Protein 9LNJ (pdb70)

Structure (mmCIF, N/CA/C/O backbone):
data_9LNJ
#
_entry.id   9LNJ
#
_cell.length_a   52.350
_cell.length_b   77.160
_cell.length_c   59.000
_cell.angle_alpha   90.00
_cell.angle_beta   93.30
_cell.angle_gamma   90.00
#
_symmetry.space_group_name_H-M   'P 1 21 1'
#
loop_
_entity.id
_entity.type
_entity.pdbx_description
1 polymer VANC21
2 polymer 'VANC21 binding DNA fragment (motif strand)'
3 polymer 'VANC21 binding DNA fragment (complementary strand)'
4 non-polymer 'ZINC ION'
5 water water
#
loop_
_atom_site.group_PDB
_atom_site.id
_atom_site.type_symbol
_atom_site.label_atom_id
_atom_site.label_alt_id
_atom_site.label_comp_id
_atom_site.label_asym_id
_atom_site.label_entity_id
_atom_site.label_seq_id
_atom_site.pdbx_PDB_ins_code
_atom_site.Cartn_x
_atom_site.Cartn_y
_atom_site.Cartn_z
_atom_site.occupancy
_atom_site.B_iso_or_equiv
_atom_site.auth_seq_id
_atom_site.auth_comp_id
_atom_site.auth_asym_id
_atom_site.auth_atom_id
_atom_site.pdbx_PDB_model_num
ATOM 1 N N . PHE A 1 20 ? 33.933 8.090 9.955 1.00 55.91 275 PHE A N 1
ATOM 2 C CA . PHE A 1 20 ? 35.174 7.819 9.231 1.00 53.00 275 PHE A CA 1
ATOM 3 C C . PHE A 1 20 ? 35.105 6.421 8.617 1.00 52.47 275 PHE A C 1
ATOM 4 O O . PHE A 1 20 ? 34.761 5.445 9.308 1.00 51.43 275 PHE A O 1
ATOM 12 N N . GLN A 1 21 ? 35.457 6.326 7.337 1.00 46.51 276 GLN A N 1
ATOM 13 C CA . GLN A 1 21 ? 35.448 5.048 6.646 1.00 46.79 276 GLN A CA 1
ATOM 14 C C . GLN A 1 21 ? 36.430 4.076 7.308 1.00 50.27 276 GLN A C 1
ATOM 15 O O . GLN A 1 21 ? 37.467 4.480 7.848 1.00 45.45 276 GLN A O 1
ATOM 21 N N . GLY A 1 22 ? 36.066 2.803 7.328 1.00 45.36 277 GLY A N 1
ATOM 22 C CA . GLY A 1 22 ? 36.893 1.763 7.915 1.00 44.43 277 GLY A CA 1
ATOM 23 C C . GLY A 1 22 ? 36.020 0.610 8.376 1.00 43.68 277 GLY A C 1
ATOM 24 O O . GLY A 1 22 ? 34.799 0.634 8.240 1.00 43.89 277 GLY A O 1
ATOM 25 N N . SER A 1 23 ? 36.685 -0.431 8.890 1.00 42.99 278 SER A N 1
ATOM 26 C CA . SER A 1 23 ? 35.970 -1.596 9.404 1.00 42.33 278 SER A CA 1
ATOM 27 C C . SER A 1 23 ? 35.008 -1.186 10.508 1.00 40.75 278 SER A C 1
ATOM 28 O O . SER A 1 23 ? 35.331 -0.369 11.372 1.00 41.08 278 SER A O 1
ATOM 31 N N . HIS A 1 24 ? 33.819 -1.772 10.493 1.00 40.91 279 HIS A N 1
ATOM 32 C CA . HIS A 1 24 ? 32.796 -1.362 11.434 1.00 39.71 279 HIS A CA 1
ATOM 33 C C . HIS A 1 24 ? 32.994 -2.063 12.770 1.00 41.00 279 HIS A C 1
ATOM 34 O O . HIS A 1 24 ? 33.478 -3.196 12.845 1.00 38.02 279 HIS A O 1
ATOM 41 N N . ALA A 1 25 ? 32.618 -1.363 13.833 1.00 36.71 280 ALA A N 1
ATOM 42 C CA . ALA A 1 25 ? 32.507 -1.953 15.157 1.00 38.15 280 ALA A CA 1
ATOM 43 C C . ALA A 1 25 ? 31.108 -2.523 15.319 1.00 38.01 280 ALA A C 1
ATOM 44 O O . ALA A 1 25 ? 30.124 -1.853 15.004 1.00 39.09 280 ALA A O 1
ATOM 46 N N . MET A 1 26 ? 31.016 -3.764 15.782 1.00 37.10 281 MET A N 1
ATOM 47 C CA . MET A 1 26 ? 29.708 -4.354 16.035 1.00 40.09 281 MET A CA 1
ATOM 48 C C . MET A 1 26 ? 29.156 -3.894 17.380 1.00 38.10 281 MET A C 1
ATOM 49 O O . MET A 1 26 ? 29.900 -3.670 18.343 1.00 41.31 281 MET A O 1
ATOM 54 N N . GLN A 1 27 ? 27.836 -3.760 17.462 1.00 35.71 282 GLN A N 1
ATOM 55 C CA . GLN A 1 27 ? 27.259 -3.413 18.750 1.00 37.41 282 GLN A CA 1
ATOM 56 C C . GLN A 1 27 ? 27.347 -4.601 19.699 1.00 36.69 282 GLN A C 1
ATOM 57 O O . GLN A 1 27 ? 27.407 -5.750 19.256 1.00 35.11 282 GLN A O 1
ATOM 63 N N . PRO A 1 28 ? 27.372 -4.347 21.006 1.00 30.61 283 PRO A N 1
ATOM 64 C CA . PRO A 1 28 ? 27.506 -5.445 21.964 1.00 35.21 283 PRO A CA 1
ATOM 65 C C . PRO A 1 28 ? 26.272 -6.314 21.909 1.00 39.03 283 PRO A C 1
ATOM 66 O O . PRO A 1 28 ? 25.203 -5.881 21.472 1.00 38.32 283 PRO A O 1
ATOM 70 N N . LEU A 1 29 ? 26.438 -7.580 22.285 1.00 38.22 284 LEU A N 1
ATOM 71 C CA . LEU A 1 29 ? 25.285 -8.468 22.210 1.00 43.10 284 LEU A CA 1
ATOM 72 C C . LEU A 1 29 ? 24.220 -8.077 23.229 1.00 41.17 284 LEU A C 1
ATOM 73 O O . LEU A 1 29 ? 23.054 -8.440 23.055 1.00 40.91 284 LEU A O 1
ATOM 78 N N . GLY A 1 30 ? 24.596 -7.336 24.268 1.00 38.78 285 GLY A N 1
ATOM 79 C CA . GLY A 1 30 ? 23.651 -6.858 25.265 1.00 32.69 285 GLY A CA 1
ATOM 80 C C . GLY A 1 30 ? 24.368 -5.950 26.252 1.00 38.27 285 GLY A C 1
ATOM 81 O O . GLY A 1 30 ? 25.597 -5.814 26.238 1.00 35.35 285 GLY A O 1
ATOM 82 N N . MET A 1 31 ? 23.564 -5.299 27.093 1.00 31.43 286 MET A N 1
ATOM 83 C CA . MET A 1 31 ? 24.059 -4.495 28.198 1.00 32.92 286 MET A CA 1
ATOM 84 C C . MET A 1 31 ? 23.473 -5.015 29.505 1.00 32.97 286 MET A C 1
ATOM 85 O O . MET A 1 31 ? 22.427 -5.667 29.522 1.00 32.81 286 MET A O 1
ATOM 90 N N . TYR A 1 32 ? 24.181 -4.758 30.602 1.00 32.07 287 TYR A N 1
ATOM 91 C CA . TYR A 1 32 ? 23.708 -5.299 31.866 1.00 27.81 287 TYR A CA 1
ATOM 92 C C . TYR A 1 32 ? 22.521 -4.512 32.399 1.00 30.68 287 TYR A C 1
ATOM 93 O O . TYR A 1 32 ? 21.669 -5.085 33.083 1.00 31.23 287 TYR A O 1
ATOM 102 N N . PHE A 1 33 ? 22.438 -3.228 32.085 1.00 29.96 288 PHE A N 1
ATOM 103 C CA . PHE A 1 33 ? 21.350 -2.378 32.540 1.00 32.47 288 PHE A CA 1
ATOM 104 C C . PHE A 1 33 ? 20.772 -1.577 31.389 1.00 28.72 288 PHE A C 1
ATOM 105 O O . PHE A 1 33 ? 21.512 -1.122 30.519 1.00 32.42 288 PHE A O 1
ATOM 113 N N . PRO A 1 34 ? 19.476 -1.303 31.423 1.00 31.26 289 PRO A N 1
ATOM 114 C CA . PRO A 1 34 ? 18.870 -0.426 30.419 1.00 31.50 289 PRO A CA 1
ATOM 115 C C . PRO A 1 34 ? 19.098 1.024 30.826 1.00 32.00 289 PRO A C 1
ATOM 116 O O . PRO A 1 34 ? 19.422 1.334 31.974 1.00 32.87 289 PRO A O 1
ATOM 120 N N . ALA A 1 35 ? 18.958 1.921 29.853 1.00 33.47 290 ALA A N 1
ATOM 121 C CA . ALA A 1 35 ? 19.242 3.328 30.115 1.00 35.72 290 ALA A CA 1
ATOM 122 C C . ALA A 1 35 ? 18.283 3.938 31.139 1.00 37.26 290 ALA A C 1
ATOM 123 O O . ALA A 1 35 ? 18.592 4.989 31.717 1.00 35.86 290 ALA A O 1
ATOM 125 N N . SER A 1 36 ? 17.149 3.287 31.409 1.00 32.75 291 SER A N 1
ATOM 126 C CA . SER A 1 36 ? 16.251 3.773 32.450 1.00 37.92 291 SER A CA 1
ATOM 127 C C . SER A 1 36 ? 16.964 3.878 33.791 1.00 38.13 291 SER A C 1
ATOM 128 O O . SER A 1 36 ? 16.557 4.673 34.641 1.00 40.18 291 SER A O 1
ATOM 131 N N . GLU A 1 37 ? 18.008 3.066 34.013 1.00 34.03 292 GLU A N 1
ATOM 132 C CA . GLU A 1 37 ? 18.695 3.012 35.297 1.00 35.90 292 GLU A CA 1
ATOM 133 C C . GLU A 1 37 ? 19.840 4.003 35.446 1.00 34.97 292 GLU A C 1
ATOM 134 O O . GLU A 1 37 ? 20.398 4.093 36.547 1.00 31.54 292 GLU A O 1
ATOM 140 N N . TYR A 1 38 ? 20.199 4.743 34.387 1.00 31.76 293 TYR A N 1
ATOM 141 C CA . TYR A 1 38 ? 21.358 5.642 34.427 1.00 32.58 293 TYR A CA 1
ATOM 142 C C . TYR A 1 38 ? 21.248 6.772 35.450 1.00 30.22 293 TYR A C 1
ATOM 143 O O . TYR A 1 38 ? 22.276 7.358 35.818 1.00 31.91 293 TYR A O 1
ATOM 152 N N . THR A 1 39 ? 20.055 7.129 35.895 1.00 30.50 294 THR A N 1
ATOM 153 C CA . THR A 1 39 ? 19.943 8.175 36.906 1.00 33.74 294 THR A CA 1
ATOM 154 C C . THR A 1 39 ? 19.781 7.634 38.327 1.00 35.49 294 THR A C 1
ATOM 155 O O . THR A 1 39 ? 19.664 8.433 39.260 1.00 41.40 294 THR A O 1
ATOM 159 N N . LYS A 1 40 ? 19.768 6.312 38.519 1.00 34.41 295 LYS A N 1
ATOM 160 C CA . LYS A 1 40 ? 19.526 5.714 39.835 1.00 33.27 295 LYS A CA 1
ATOM 161 C C . LYS A 1 40 ? 20.822 5.641 40.632 1.00 33.27 295 LYS A C 1
ATOM 162 O O . LYS A 1 40 ? 21.759 4.917 40.265 1.00 32.56 295 LYS A O 1
ATOM 168 N N . LYS A 1 41 ? 20.862 6.395 41.700 1.00 35.59 296 LYS A N 1
ATOM 169 C CA . LYS A 1 41 ? 22.041 6.421 42.534 1.00 35.85 296 LYS A CA 1
ATOM 170 C C . LYS A 1 41 ? 22.119 5.250 43.472 1.00 32.07 296 LYS A C 1
ATOM 171 O O . LYS A 1 41 ? 21.162 4.525 43.670 1.00 26.96 296 LYS A O 1
ATOM 177 N N . MET A 1 42 ? 23.283 5.081 44.055 1.00 28.87 297 MET A N 1
ATOM 178 C CA . MET A 1 42 ? 23.491 3.988 44.934 1.00 28.54 297 MET A CA 1
ATOM 179 C C . MET A 1 42 ? 24.661 4.288 45.836 1.00 28.35 297 MET A C 1
ATOM 180 O O . MET A 1 42 ? 25.603 4.945 45.430 1.00 26.89 297 MET A O 1
ATOM 185 N N . LYS A 1 43 ? 24.581 3.815 47.056 1.00 23.73 298 LYS A N 1
ATOM 186 C CA . LYS A 1 43 ? 25.705 3.953 47.933 1.00 27.66 298 LYS A CA 1
ATOM 187 C C . LYS A 1 43 ? 26.534 2.694 47.724 1.00 27.14 298 LYS A C 1
ATOM 188 O O . LYS A 1 43 ? 26.030 1.594 47.830 1.00 26.65 298 LYS A O 1
ATOM 194 N N . LEU A 1 44 ? 27.790 2.874 47.388 1.00 25.68 299 LEU A N 1
ATOM 195 C CA . LEU A 1 44 ? 28.700 1.751 47.178 1.00 20.55 299 LEU A CA 1
ATOM 196 C C . LEU A 1 44 ? 29.714 1.72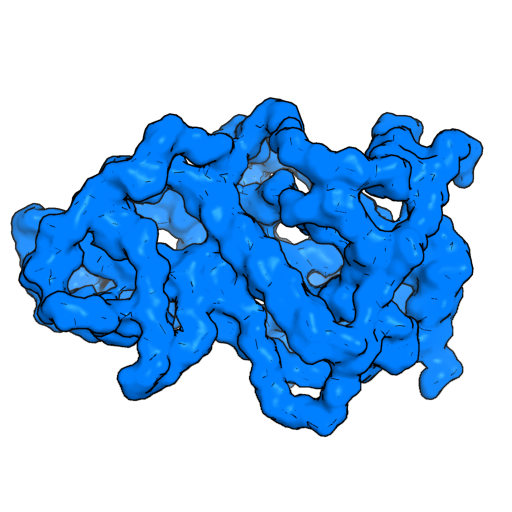7 48.305 1.00 19.83 299 LEU A C 1
ATOM 197 O O . LEU A 1 44 ? 30.288 2.764 48.641 1.00 25.84 299 LEU A O 1
ATOM 202 N N . ALA A 1 45 ? 29.870 0.574 48.949 1.00 23.50 300 ALA A N 1
ATOM 203 C CA . ALA A 1 45 ? 30.806 0.436 50.061 1.00 21.43 300 ALA A CA 1
ATOM 204 C C . ALA A 1 45 ? 32.102 -0.150 49.511 1.00 23.79 300 ALA A C 1
ATOM 205 O O . ALA A 1 45 ? 32.084 -1.228 48.906 1.00 24.04 300 ALA A O 1
ATOM 207 N N . THR A 1 46 ? 33.216 0.554 49.700 1.00 22.02 301 THR A N 1
ATOM 208 C CA . THR A 1 46 ? 34.498 -0.008 49.291 1.00 17.49 301 THR A CA 1
ATOM 209 C C . THR A 1 46 ? 35.059 -0.914 50.377 1.00 18.39 301 THR A C 1
ATOM 210 O O . THR A 1 46 ? 34.694 -0.817 51.553 1.00 18.38 301 THR A O 1
ATOM 214 N N . ARG A 1 47 ? 36.002 -1.777 49.974 1.00 17.91 302 ARG A N 1
ATOM 215 C CA . ARG A 1 47 ? 36.841 -2.541 50.910 1.00 16.66 302 ARG A CA 1
ATOM 216 C C . ARG A 1 47 ? 38.263 -2.378 50.381 1.00 19.82 302 ARG A C 1
ATOM 217 O O . ARG A 1 47 ? 38.776 -3.210 49.639 1.00 16.71 302 ARG A O 1
ATOM 225 N N . CYS A 1 48 ? 38.868 -1.247 50.713 1.00 17.94 303 CYS A N 1
ATOM 226 C CA . CYS A 1 48 ? 40.205 -0.905 50.231 1.00 21.05 303 CYS A CA 1
ATOM 227 C C . CYS A 1 48 ? 40.748 0.131 51.186 1.00 21.45 303 CYS A C 1
ATOM 228 O O . CYS A 1 48 ? 40.665 1.338 50.915 1.00 19.73 303 CYS A O 1
ATOM 231 N N . TYR A 1 49 ? 41.242 -0.347 52.330 1.00 20.60 304 TYR A N 1
ATOM 232 C CA . TYR A 1 49 ? 41.498 0.477 53.509 1.00 21.38 304 TYR A CA 1
ATOM 233 C C . TYR A 1 49 ? 42.859 1.181 53.431 1.00 20.81 304 TYR A C 1
ATOM 234 O O . TYR A 1 49 ? 43.704 1.055 54.319 1.00 20.84 304 TYR A O 1
ATOM 243 N N . ILE A 1 50 ? 43.046 1.991 52.381 1.00 21.90 305 ILE A N 1
ATOM 244 C CA . ILE A 1 50 ? 44.320 2.706 52.227 1.00 20.60 305 ILE A CA 1
ATOM 245 C C . ILE A 1 50 ? 44.577 3.641 53.400 1.00 25.26 305 ILE A C 1
ATOM 246 O O . ILE A 1 50 ? 45.647 3.604 54.019 1.00 24.56 305 ILE A O 1
ATOM 251 N N . SER A 1 51 ? 43.599 4.481 53.733 1.00 20.82 306 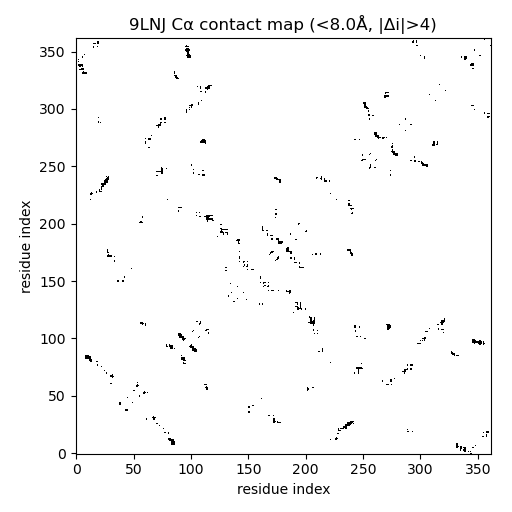SER A N 1
ATOM 252 C CA . SER A 1 51 ? 43.772 5.419 54.843 1.00 21.19 306 SER A CA 1
ATOM 253 C C . SER A 1 51 ? 44.003 4.708 56.171 1.00 22.28 306 SER A C 1
ATOM 254 O O . SER A 1 51 ? 44.862 5.114 56.965 1.00 24.38 306 SER A O 1
ATOM 257 N N . GLU A 1 52 ? 43.235 3.657 56.450 1.00 21.67 307 GLU A N 1
ATOM 258 C CA . GLU A 1 52 ? 43.404 2.952 57.723 1.00 23.16 307 GLU A CA 1
ATOM 259 C C . GLU A 1 52 ? 44.803 2.319 57.842 1.00 22.64 307 GLU A C 1
ATOM 260 O O . GLU A 1 52 ? 45.430 2.370 58.911 1.00 23.86 307 GLU A O 1
ATOM 266 N N . VAL A 1 53 ? 45.281 1.671 56.777 1.00 22.82 308 VAL A N 1
ATOM 267 C CA . VAL A 1 53 ? 46.588 0.998 56.830 1.00 23.35 308 VAL A CA 1
ATOM 268 C C . VAL A 1 53 ? 47.698 2.011 57.069 1.00 25.05 308 VAL A C 1
ATOM 269 O O . VAL A 1 53 ? 48.566 1.813 57.926 1.00 27.03 308 VAL A O 1
ATOM 273 N N . LEU A 1 54 ? 47.675 3.122 56.329 1.00 24.03 309 LEU A N 1
ATOM 274 C CA . LEU A 1 54 ? 48.708 4.135 56.499 1.00 29.82 309 LEU A CA 1
ATOM 275 C C . LEU A 1 54 ? 48.654 4.738 57.891 1.00 29.25 309 LEU A C 1
ATOM 276 O O . LEU A 1 54 ? 49.694 5.010 58.500 1.00 30.16 309 LEU A O 1
ATOM 281 N N . LYS A 1 55 ? 47.447 4.976 58.403 1.00 29.68 310 LYS A N 1
ATOM 282 C CA . LYS A 1 55 ? 47.296 5.518 59.754 1.00 28.73 310 LYS A CA 1
ATOM 283 C C . LYS A 1 55 ? 47.805 4.522 60.791 1.00 30.50 310 LYS A C 1
ATOM 284 O O . LYS A 1 55 ? 48.485 4.900 61.756 1.00 31.18 310 LYS A O 1
ATOM 290 N N . THR A 1 56 ? 47.453 3.245 60.628 1.00 27.31 311 THR A N 1
ATOM 291 C CA . THR A 1 56 ? 47.899 2.223 61.573 1.00 29.55 311 THR A CA 1
ATOM 292 C C . THR A 1 56 ? 49.426 2.169 61.591 1.00 29.15 311 THR A C 1
ATOM 293 O O . THR A 1 56 ? 50.048 2.120 62.656 1.00 29.22 311 THR A O 1
ATOM 297 N N . PHE A 1 57 ? 50.049 2.195 60.407 1.00 30.79 312 PHE A N 1
ATOM 298 C CA . PHE A 1 57 ? 51.509 2.152 60.338 1.00 31.22 312 PHE A CA 1
ATOM 299 C C . PHE A 1 57 ? 52.133 3.349 61.054 1.00 36.14 312 PHE A C 1
ATOM 300 O O . PHE A 1 57 ? 53.059 3.192 61.857 1.00 34.52 312 PHE A O 1
ATOM 308 N N . ALA A 1 58 ? 51.597 4.554 60.817 1.00 33.22 313 ALA A N 1
ATOM 309 C CA . ALA A 1 58 ? 52.158 5.748 61.449 1.00 38.04 313 ALA A CA 1
ATOM 310 C C . ALA A 1 58 ? 51.945 5.798 62.954 1.00 39.96 313 ALA A C 1
ATOM 311 O O . ALA A 1 58 ? 52.756 6.410 63.653 1.00 41.55 313 ALA A O 1
ATOM 313 N N . ASP A 1 59 ? 50.903 5.150 63.485 1.00 34.56 314 ASP A N 1
ATOM 314 C CA . ASP A 1 59 ? 50.567 5.284 64.896 1.00 38.86 314 ASP A CA 1
ATOM 315 C C . ASP A 1 59 ? 51.004 4.103 65.752 1.00 40.49 314 ASP A C 1
ATOM 316 O O . ASP A 1 59 ? 50.621 4.037 66.926 1.00 38.64 314 ASP A O 1
ATOM 321 N N . LEU A 1 60 ? 51.829 3.198 65.229 1.00 39.13 315 LEU A N 1
ATOM 322 C CA . LEU A 1 60 ? 52.265 2.080 66.054 1.00 42.42 315 LEU A CA 1
ATOM 323 C C . LEU A 1 60 ? 53.053 2.633 67.234 1.00 46.39 315 LEU A C 1
ATOM 324 O O . LEU A 1 60 ? 53.932 3.480 67.057 1.00 44.14 315 LEU A O 1
ATOM 329 N N . GLU A 1 61 ? 52.743 2.131 68.436 1.00 47.99 316 GLU A N 1
ATOM 330 C CA . GLU A 1 61 ? 53.401 2.625 69.642 1.00 52.66 316 GLU A CA 1
ATOM 331 C C . GLU A 1 61 ? 54.911 2.387 69.534 1.00 56.03 316 GLU A C 1
ATOM 332 O O . GLU A 1 61 ? 55.713 3.179 70.041 1.00 56.90 316 GLU A O 1
ATOM 338 N N . HIS A 1 62 ? 55.316 1.240 68.955 1.00 57.14 317 HIS A N 1
ATOM 339 C CA . HIS A 1 62 ? 56.715 0.969 68.650 1.00 51.26 317 HIS A CA 1
ATOM 340 C C . HIS A 1 62 ? 56.814 1.267 67.161 1.00 49.92 317 HIS A C 1
ATOM 341 O O . HIS A 1 62 ? 56.405 0.432 66.338 1.00 48.44 317 HIS A O 1
ATOM 348 N N . PRO A 1 63 ? 57.356 2.417 66.763 1.00 46.81 318 PRO A N 1
ATOM 349 C CA . PRO A 1 63 ? 57.324 2.804 65.348 1.00 45.43 318 PRO A CA 1
ATOM 350 C C . PRO A 1 63 ? 58.048 1.852 64.414 1.00 46.46 318 PRO A C 1
ATOM 351 O O . PRO A 1 63 ? 58.925 1.078 64.801 1.00 48.54 318 PRO A O 1
ATOM 355 N N . LEU A 1 64 ? 57.686 1.960 63.140 1.00 42.63 319 LEU A N 1
ATOM 356 C CA . LEU A 1 64 ? 58.299 1.113 62.134 1.00 40.90 319 LEU A CA 1
ATOM 357 C C . LEU A 1 64 ? 59.781 1.458 62.018 1.00 44.32 319 LEU A C 1
ATOM 358 O O . LEU A 1 64 ? 60.177 2.620 62.146 1.00 38.64 319 LEU A O 1
ATOM 363 N N . THR A 1 65 ? 60.598 0.434 61.807 1.00 41.19 320 THR A N 1
ATOM 364 C CA . THR A 1 65 ? 62.027 0.594 61.623 1.00 39.57 320 THR A CA 1
ATOM 365 C C . THR A 1 65 ? 62.305 1.092 60.213 1.00 39.57 320 THR A C 1
ATOM 366 O O . THR A 1 65 ? 61.424 1.089 59.343 1.00 38.58 320 THR A O 1
ATOM 370 N N . ASN A 1 66 ? 63.547 1.517 59.977 1.00 39.53 321 ASN A N 1
ATOM 371 C CA . ASN A 1 66 ? 63.905 1.906 58.618 1.00 43.55 321 ASN A CA 1
ATOM 372 C C . ASN A 1 66 ? 63.734 0.755 57.655 1.00 39.21 321 ASN A C 1
ATOM 373 O O . ASN A 1 66 ? 63.297 0.961 56.520 1.00 34.36 321 ASN A O 1
ATOM 378 N N . VAL A 1 67 ? 64.135 -0.456 58.062 1.00 36.98 322 VAL A N 1
ATOM 379 C CA . VAL A 1 67 ? 63.971 -1.586 57.156 1.00 41.16 322 VAL A CA 1
ATOM 380 C C . VAL A 1 67 ? 62.487 -1.819 56.902 1.00 33.56 322 VAL A C 1
ATOM 381 O O . VAL A 1 67 ? 62.066 -2.031 55.757 1.00 35.50 322 VAL A O 1
ATOM 385 N N . GLU A 1 68 ? 61.669 -1.768 57.960 1.00 33.62 323 GLU A N 1
AT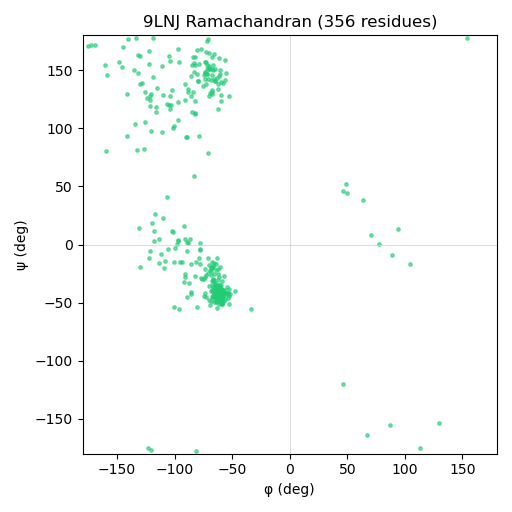OM 386 C CA . GLU A 1 68 ? 60.231 -1.965 57.791 1.00 33.95 323 GLU A CA 1
ATOM 387 C C . GLU A 1 68 ? 59.639 -0.871 56.909 1.00 35.82 323 GLU A C 1
ATOM 388 O O . GLU A 1 68 ? 58.860 -1.156 55.998 1.00 33.55 323 GLU A O 1
ATOM 394 N N . LYS A 1 69 ? 59.992 0.398 57.169 1.00 36.08 324 LYS A N 1
ATOM 395 C CA . LYS A 1 69 ? 59.424 1.467 56.351 1.00 35.23 324 LYS A CA 1
ATOM 396 C C . LYS A 1 69 ? 59.895 1.377 54.912 1.00 38.37 324 LYS A C 1
ATOM 397 O O . LYS A 1 69 ? 59.120 1.632 53.986 1.00 39.15 324 LYS A O 1
ATOM 403 N N . ASN A 1 70 ? 61.165 1.031 54.686 1.00 40.75 325 ASN A N 1
ATOM 404 C CA . ASN A 1 70 ? 61.626 1.003 53.300 1.00 40.20 325 ASN A CA 1
ATOM 405 C C . ASN A 1 70 ? 61.069 -0.179 52.550 1.00 38.31 325 ASN A C 1
ATOM 406 O O . ASN A 1 70 ? 60.959 -0.118 51.320 1.00 38.90 325 ASN A O 1
ATOM 411 N N . TYR A 1 71 ? 60.769 -1.283 53.241 1.00 33.86 326 TYR A N 1
ATOM 412 C CA . TYR A 1 71 ? 60.128 -2.384 52.530 1.00 38.25 326 TYR A CA 1
ATOM 413 C C . TYR A 1 71 ? 58.902 -1.869 51.775 1.00 34.23 326 TYR A C 1
ATOM 414 O O . TYR A 1 71 ? 58.676 -2.245 50.620 1.00 34.06 326 TYR A O 1
ATOM 423 N N . PHE A 1 72 ? 58.100 -1.004 52.401 1.00 34.10 327 PHE A N 1
ATOM 424 C CA . PHE A 1 72 ? 56.876 -0.507 51.764 1.00 32.65 327 PHE A CA 1
ATOM 425 C C . PHE A 1 72 ? 57.154 0.697 50.870 1.00 37.13 327 PHE A C 1
ATOM 426 O O . PHE A 1 72 ? 56.594 0.785 49.772 1.00 34.00 327 PHE A O 1
ATOM 434 N N . MET A 1 73 ? 57.986 1.638 51.334 1.00 35.26 328 MET A N 1
ATOM 435 C CA . MET A 1 73 ? 58.255 2.853 50.567 1.00 40.56 328 MET A CA 1
ATOM 436 C C . MET A 1 73 ? 59.082 2.598 49.313 1.00 40.76 328 MET A C 1
ATOM 437 O O . MET A 1 73 ? 59.088 3.448 48.415 1.00 42.60 328 MET A O 1
ATOM 442 N N . GLU A 1 74 ? 59.753 1.451 49.224 1.00 38.72 329 GLU A N 1
ATOM 443 C CA . GLU A 1 74 ? 60.542 1.064 48.062 1.00 33.35 329 GLU A CA 1
ATOM 444 C C . GLU A 1 74 ? 60.019 -0.201 47.400 1.00 34.15 329 GLU A C 1
ATOM 445 O O . GLU A 1 74 ? 60.701 -0.773 46.545 1.00 33.69 329 GLU A O 1
ATOM 451 N N . HIS A 1 75 ? 58.834 -0.650 47.772 1.00 35.35 330 HIS A N 1
ATOM 452 C CA . HIS A 1 75 ? 58.269 -1.856 47.192 1.00 31.73 330 HIS A CA 1
ATOM 453 C C . HIS A 1 75 ? 57.936 -1.624 45.722 1.00 33.35 330 HIS A C 1
ATOM 454 O O . HIS A 1 75 ? 57.319 -0.607 45.399 1.00 31.93 330 HIS A O 1
ATOM 461 N N . PRO A 1 76 ? 58.320 -2.542 44.809 1.00 33.13 331 PRO A N 1
ATOM 462 C CA . PRO A 1 76 ? 58.069 -2.324 43.369 1.00 34.63 331 PRO A CA 1
ATOM 463 C C . PRO A 1 76 ? 56.659 -1.884 43.049 1.00 34.37 331 PRO A C 1
ATOM 464 O O . PRO A 1 76 ? 56.472 -1.005 42.197 1.00 33.94 331 PRO A O 1
ATOM 468 N N . SER A 1 77 ? 55.659 -2.457 43.724 1.00 32.69 332 SER A N 1
ATOM 469 C CA . SER A 1 77 ? 54.256 -2.088 43.533 1.00 29.15 332 SER A CA 1
ATOM 470 C C . SER A 1 77 ? 53.785 -1.077 44.570 1.00 32.09 332 SER A C 1
ATOM 471 O O . SER A 1 77 ? 53.264 -0.008 44.224 1.00 32.60 332 SER A O 1
ATOM 474 N N . PHE A 1 78 ? 53.944 -1.414 45.852 1.00 32.54 333 PHE A N 1
ATOM 475 C CA . PHE A 1 78 ? 53.253 -0.699 46.921 1.00 28.02 333 PHE A CA 1
ATOM 476 C C . PHE A 1 78 ? 53.887 0.641 47.265 1.00 30.45 333 PHE A C 1
ATOM 477 O O . PHE A 1 78 ? 53.332 1.366 48.093 1.00 31.51 333 PHE A O 1
ATOM 485 N N . LYS A 1 79 ? 55.010 1.006 46.649 1.00 28.31 334 LYS A N 1
ATOM 486 C CA . LYS A 1 79 ? 55.549 2.335 46.904 1.00 35.10 334 LYS A CA 1
ATOM 487 C C . LYS A 1 79 ? 54.574 3.412 46.446 1.00 37.10 334 LYS A C 1
ATOM 488 O O . LYS A 1 79 ? 54.503 4.483 47.059 1.00 33.55 334 LYS A O 1
ATOM 494 N N . HIS A 1 80 ? 53.785 3.124 45.407 1.00 35.12 335 HIS A N 1
ATOM 495 C CA . HIS A 1 80 ? 52.839 4.098 44.876 1.00 36.44 335 HIS A CA 1
ATOM 496 C C . HIS A 1 80 ? 51.676 4.367 45.826 1.00 36.75 335 HIS A C 1
ATOM 497 O O . HIS A 1 80 ? 51.048 5.426 45.726 1.00 36.12 335 HIS A O 1
ATOM 504 N N . ILE A 1 81 ? 51.370 3.453 46.752 1.00 35.64 336 ILE A N 1
ATOM 505 C CA . ILE A 1 81 ? 50.329 3.781 47.731 1.00 37.75 336 ILE A CA 1
ATOM 506 C C . ILE A 1 81 ? 50.742 5.008 48.554 1.00 37.75 336 ILE A C 1
ATOM 507 O O . ILE A 1 81 ? 49.891 5.799 48.972 1.00 37.63 336 ILE A O 1
ATOM 512 N N . TYR A 1 82 ? 52.049 5.240 48.722 1.00 43.82 337 TYR A N 1
ATOM 513 C CA . TYR A 1 82 ? 52.540 6.410 49.455 1.00 37.39 337 TYR A CA 1
ATOM 514 C C . TYR A 1 82 ? 52.518 7.699 48.644 1.00 43.00 337 TYR A C 1
ATOM 515 O O . TYR A 1 82 ? 52.700 8.778 49.215 1.00 49.47 337 TYR A O 1
ATOM 524 N N . HIS A 1 83 ? 52.300 7.632 47.343 1.00 40.57 338 HIS A N 1
ATOM 525 C CA . HIS A 1 83 ? 52.191 8.846 46.551 1.00 46.95 338 HIS A CA 1
ATOM 526 C C . HIS A 1 83 ? 50.771 9.381 46.503 1.00 42.81 338 HIS A C 1
ATOM 527 O O . HIS A 1 83 ? 50.524 10.391 45.833 1.00 41.50 338 HIS A O 1
ATOM 534 N N . LEU A 1 84 ? 49.832 8.720 47.187 1.00 43.18 339 LEU A N 1
ATOM 535 C CA . LEU A 1 84 ? 48.434 9.107 47.304 1.00 44.69 339 LEU A CA 1
ATOM 536 C C . LEU A 1 84 ? 48.247 10.112 48.442 1.00 46.46 339 LEU A C 1
ATOM 537 O O . LEU A 1 84 ? 49.003 10.104 49.419 1.00 41.85 339 LEU A O 1
ATOM 542 N N . PRO A 1 85 ? 47.200 10.937 48.369 1.00 50.84 340 PRO A N 1
ATOM 543 C CA . PRO A 1 85 ? 46.940 11.894 49.451 1.00 47.75 340 PRO A CA 1
ATOM 544 C C . PRO A 1 85 ? 46.705 11.184 50.774 1.00 45.12 340 PRO A C 1
ATOM 545 O O . PRO A 1 85 ? 46.159 10.078 50.819 1.00 45.00 340 PRO A O 1
ATOM 549 N N . SER A 1 86 ? 47.130 11.827 51.863 1.00 47.93 341 SER A N 1
ATOM 550 C CA . SER A 1 86 ? 46.878 11.261 53.182 1.00 47.67 341 SER A CA 1
ATOM 551 C C . SER A 1 86 ? 45.378 11.285 53.448 1.00 40.40 341 SER A C 1
ATOM 552 O O . SER A 1 86 ? 44.653 12.112 52.894 1.00 37.93 341 SER A O 1
ATOM 555 N N . GLY A 1 87 ? 44.902 10.323 54.232 1.00 35.00 342 GLY A N 1
ATOM 556 C CA . GLY A 1 87 ? 43.457 10.250 54.455 1.00 37.51 342 GLY A CA 1
ATOM 557 C C . GLY A 1 87 ? 42.684 9.973 53.178 1.00 35.79 342 GLY A C 1
ATOM 558 O O . GLY A 1 87 ? 41.580 10.506 52.985 1.00 34.85 342 GLY A O 1
ATOM 559 N N . TYR A 1 88 ? 43.223 9.116 52.316 1.00 29.68 343 TYR A N 1
ATOM 560 C CA . TYR A 1 88 ? 42.597 8.832 51.026 1.00 29.46 343 TYR A CA 1
ATOM 561 C C . TYR A 1 88 ? 41.126 8.421 51.183 1.00 28.76 343 TYR A C 1
ATOM 562 O O . TYR A 1 88 ? 40.793 7.508 51.952 1.00 27.58 343 TYR A O 1
ATOM 571 N N . THR A 1 89 ? 40.249 9.091 50.438 1.00 22.87 344 THR A N 1
ATOM 572 C CA . THR A 1 89 ? 38.807 8.816 50.468 1.00 23.30 344 THR A CA 1
ATOM 573 C C . THR A 1 89 ? 38.376 8.444 49.055 1.00 23.87 344 THR A C 1
ATOM 574 O O . THR A 1 89 ? 38.633 9.197 48.107 1.00 21.98 344 THR A O 1
ATOM 578 N N . HIS A 1 90 ? 37.760 7.270 48.895 1.00 22.88 345 HIS A N 1
ATOM 579 C CA . HIS A 1 90 ? 37.337 6.881 47.556 1.00 21.05 345 HIS A CA 1
ATOM 580 C C . HIS A 1 90 ? 36.141 7.713 47.082 1.00 22.33 345 HIS A C 1
ATOM 581 O O . HIS A 1 90 ? 35.307 8.149 47.876 1.00 21.15 345 HIS A O 1
ATOM 588 N N . LYS A 1 91 ? 36.092 7.975 45.773 1.00 25.09 346 LYS A N 1
ATOM 589 C CA . LYS A 1 91 ? 34.971 8.668 45.138 1.00 24.02 346 LYS A CA 1
ATOM 590 C C . LYS A 1 91 ? 34.457 7.693 44.090 1.00 25.40 346 LYS A C 1
ATOM 591 O O . LYS A 1 91 ? 35.182 7.367 43.142 1.00 22.27 346 LYS A O 1
ATOM 597 N N . LEU A 1 92 ? 33.186 7.289 44.222 1.00 22.64 347 LEU A N 1
ATOM 598 C CA . LEU A 1 92 ? 32.680 6.143 43.457 1.00 22.56 347 LEU A CA 1
ATOM 599 C C . LEU A 1 92 ? 31.655 6.381 42.367 1.00 24.69 347 LEU A C 1
ATOM 600 O O . LEU A 1 92 ? 31.356 5.426 41.637 1.00 22.79 347 LEU A O 1
AT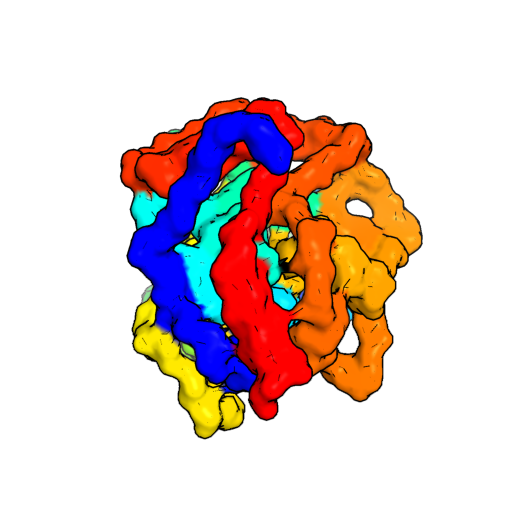OM 605 N N . MET A 1 93 ? 31.096 7.585 42.220 1.00 23.43 348 MET A N 1
ATOM 606 C CA . MET A 1 93 ? 30.051 7.765 41.210 1.00 21.70 348 MET A CA 1
ATOM 607 C C . MET A 1 93 ? 30.582 7.646 39.778 1.00 25.12 348 MET A C 1
ATOM 608 O O . MET A 1 93 ? 29.818 7.297 38.858 1.00 24.84 348 MET A O 1
ATOM 613 N N . GLY A 1 94 ? 31.865 7.859 39.536 1.00 23.95 349 GLY A N 1
ATOM 614 C CA . GLY A 1 94 ? 32.410 7.597 38.212 1.00 26.02 349 GLY A CA 1
ATOM 615 C C . GLY A 1 94 ? 32.366 6.114 37.903 1.00 22.99 349 GLY A C 1
ATOM 616 O O . GLY A 1 94 ? 31.976 5.709 36.839 1.00 25.91 349 GLY A O 1
ATOM 617 N N . MET A 1 95 ? 32.759 5.299 38.865 1.00 24.99 350 MET A N 1
ATOM 618 C CA . MET A 1 95 ? 32.701 3.851 38.712 1.00 23.65 350 MET A CA 1
ATOM 619 C C . MET A 1 95 ? 31.283 3.327 38.538 1.00 21.35 350 MET A C 1
ATOM 620 O O . MET A 1 95 ? 31.057 2.408 37.795 1.00 24.07 350 MET A O 1
ATOM 625 N N . TRP A 1 96 ? 30.356 3.913 39.264 1.00 22.01 351 TRP A N 1
ATOM 626 C CA . TRP A 1 96 ? 28.967 3.503 39.170 1.00 22.50 351 TRP A CA 1
ATOM 627 C C . TRP A 1 96 ? 28.440 3.851 37.788 1.00 23.67 351 TRP A C 1
ATOM 628 O O . TRP A 1 96 ? 27.809 3.046 37.144 1.00 26.52 351 TRP A O 1
ATOM 639 N N . MET A 1 97 ? 28.763 5.045 37.338 1.00 24.68 352 MET A N 1
ATOM 640 C CA . MET A 1 97 ? 28.321 5.428 35.998 1.00 23.66 352 MET A CA 1
ATOM 641 C C . MET A 1 97 ? 28.819 4.388 34.979 1.00 24.09 352 MET A C 1
ATOM 642 O O . MET A 1 97 ? 28.093 3.993 34.057 1.00 27.30 352 MET A O 1
ATOM 647 N N . LEU A 1 98 ? 30.071 3.939 35.120 1.00 26.66 353 LEU A N 1
ATOM 648 C CA . LEU A 1 98 ? 30.586 2.905 34.219 1.00 25.47 353 LEU A CA 1
ATOM 649 C C . LEU A 1 98 ? 29.880 1.576 34.430 1.00 26.29 353 LEU A C 1
ATOM 650 O O . LEU A 1 98 ? 29.519 0.898 33.462 1.00 25.96 353 LEU A O 1
ATOM 655 N N . PHE A 1 99 ? 29.694 1.177 35.692 1.00 23.47 354 PHE A N 1
ATOM 656 C CA . PHE A 1 99 ? 29.009 -0.077 35.984 1.00 23.96 354 PHE A CA 1
ATOM 657 C C . PHE A 1 99 ? 27.655 -0.151 35.297 1.00 23.66 354 PHE A C 1
ATOM 658 O O . PHE A 1 99 ? 27.275 -1.199 34.757 1.00 24.22 354 PHE A O 1
ATOM 666 N N . LEU A 1 100 ? 26.909 0.956 35.308 1.00 23.16 355 LEU A N 1
ATOM 667 C CA . LEU A 1 100 ? 25.588 0.990 34.706 1.00 27.32 355 LEU A CA 1
ATOM 668 C C . LEU A 1 100 ? 25.653 0.761 33.205 1.00 28.42 355 LEU A C 1
ATOM 669 O O . LEU A 1 100 ? 24.663 0.313 32.604 1.00 28.14 355 LEU A O 1
ATOM 674 N N . ARG A 1 101 ? 26.814 1.010 32.597 1.00 28.38 356 ARG A N 1
ATOM 675 C CA . ARG A 1 101 ? 26.987 0.868 31.155 1.00 30.62 356 ARG A CA 1
ATOM 676 C C . ARG A 1 101 ? 27.875 -0.316 30.776 1.00 25.62 356 ARG A C 1
ATOM 677 O O . ARG A 1 101 ? 28.423 -0.353 29.664 1.00 27.13 356 ARG A O 1
ATOM 685 N N . THR A 1 102 ? 27.985 -1.309 31.655 1.00 27.21 357 THR A N 1
ATOM 686 C CA . THR A 1 102 ? 28.817 -2.466 31.355 1.00 22.99 357 THR A CA 1
ATOM 687 C C . THR A 1 102 ? 28.186 -3.237 30.208 1.00 29.39 357 THR A C 1
ATOM 688 O O . THR A 1 102 ? 26.982 -3.511 30.226 1.00 24.13 357 THR A O 1
ATOM 692 N N . ALA A 1 103 ? 29.000 -3.574 29.213 1.00 26.60 358 ALA A N 1
ATOM 693 C CA . ALA A 1 103 ? 28.552 -4.349 28.070 1.00 26.79 358 ALA A CA 1
ATOM 694 C C . ALA A 1 103 ? 28.625 -5.838 28.385 1.00 27.14 358 ALA A C 1
ATOM 695 O O . ALA A 1 103 ? 29.518 -6.294 29.097 1.00 28.25 358 ALA A O 1
ATOM 697 N N . SER A 1 104 ? 27.669 -6.592 27.847 1.00 31.83 359 SER A N 1
ATOM 698 C CA . SER A 1 104 ? 27.689 -8.053 27.896 1.00 33.46 359 SER A CA 1
ATOM 699 C C . SER A 1 104 ? 28.576 -8.573 26.766 1.00 31.67 359 SER A C 1
ATOM 700 O O . SER A 1 104 ? 28.237 -8.416 25.588 1.00 33.61 359 SER A O 1
ATOM 703 N N . ILE A 1 105 ? 29.714 -9.188 27.110 1.00 27.42 360 ILE A N 1
ATOM 704 C CA . ILE A 1 105 ? 30.697 -9.644 26.130 1.00 33.30 360 ILE A CA 1
ATOM 705 C C . ILE A 1 105 ? 31.109 -11.065 26.494 1.00 33.95 360 ILE A C 1
ATOM 706 O O . ILE A 1 105 ? 30.691 -11.599 27.516 1.00 35.37 360 ILE A O 1
ATOM 711 N N . GLU A 1 106 ? 31.971 -11.663 25.663 1.00 34.20 361 GLU A N 1
ATOM 712 C CA . GLU A 1 106 ? 32.472 -13.020 25.910 1.00 35.71 361 GLU A CA 1
ATOM 713 C C . GLU A 1 106 ? 33.769 -13.047 26.706 1.00 39.42 361 GLU A C 1
ATOM 714 O O . GLU A 1 106 ? 34.020 -14.021 27.423 1.00 37.03 361 GLU A O 1
ATOM 720 N N . LYS A 1 107 ? 34.627 -12.038 26.549 1.00 36.13 362 LYS A N 1
ATOM 721 C CA . LYS A 1 107 ? 35.886 -12.013 27.280 1.00 36.80 362 LYS A CA 1
ATOM 722 C C . LYS A 1 107 ? 35.628 -12.126 28.779 1.00 35.09 362 LYS A C 1
ATOM 723 O O . LYS A 1 107 ? 34.612 -11.648 29.284 1.00 32.41 362 LYS A O 1
ATOM 729 N N . LYS A 1 108 ? 36.568 -12.763 29.494 1.00 33.12 363 LYS A N 1
ATOM 730 C CA . LYS A 1 108 ? 36.518 -12.863 30.953 1.00 32.49 363 LYS A CA 1
ATOM 731 C C . LYS A 1 108 ? 37.641 -12.098 31.641 1.00 31.10 363 LYS A C 1
ATOM 732 O O . LYS A 1 108 ? 37.544 -11.833 32.838 1.00 30.34 363 LYS A O 1
ATOM 738 N N . LYS A 1 109 ? 38.690 -11.708 30.917 1.00 30.55 364 LYS A N 1
ATOM 739 C CA . LYS A 1 109 ? 39.847 -11.072 31.535 1.00 32.08 364 LYS A CA 1
ATOM 740 C C . LYS A 1 109 ? 39.849 -9.556 31.364 1.00 30.22 364 LYS A C 1
ATOM 741 O O . LYS A 1 109 ? 40.853 -8.900 31.675 1.00 31.32 364 LYS A O 1
ATOM 747 N N . GLU A 1 110 ? 38.744 -8.984 30.897 1.00 30.02 365 GLU A N 1
ATOM 748 C CA . GLU A 1 110 ? 38.642 -7.544 30.719 1.00 28.50 365 GLU A CA 1
ATOM 749 C C . GLU A 1 110 ? 37.162 -7.210 30.663 1.00 28.10 365 GLU A C 1
ATOM 750 O O . GLU A 1 110 ? 36.331 -8.066 30.346 1.00 27.98 365 GLU A O 1
ATOM 756 N N . VAL A 1 111 ? 36.844 -5.974 31.023 1.00 24.89 366 VAL A N 1
ATOM 757 C CA A VAL A 1 111 ? 35.481 -5.463 31.048 0.76 25.04 366 VAL A CA 1
ATOM 758 C CA B VAL A 1 111 ? 35.473 -5.485 31.013 0.24 25.68 366 VAL A CA 1
ATOM 759 C C . VAL A 1 111 ? 35.429 -4.222 30.162 1.00 26.11 366 VAL A C 1
ATOM 760 O O . VAL A 1 111 ? 36.425 -3.502 30.022 1.00 23.93 366 VAL A O 1
ATOM 767 N N . TRP A 1 112 ? 34.280 -3.989 29.527 1.00 24.05 367 TRP A N 1
ATOM 768 C CA . TRP A 1 112 ? 34.093 -2.801 28.707 1.00 24.91 367 TRP A CA 1
ATOM 769 C C . TRP A 1 112 ? 32.816 -2.091 29.122 1.00 25.05 367 TRP A C 1
ATOM 770 O O . TRP A 1 112 ? 31.786 -2.737 29.339 1.00 23.78 367 TRP A O 1
ATOM 781 N N . PHE A 1 113 ? 32.876 -0.758 29.168 1.00 24.08 368 PHE A N 1
ATOM 782 C CA . PHE A 1 113 ? 31.754 0.102 29.543 1.00 27.56 368 PHE A CA 1
ATOM 783 C C . PHE A 1 113 ? 31.447 1.045 28.385 1.00 27.12 368 PHE A C 1
ATOM 784 O O . PHE A 1 113 ? 32.339 1.750 27.907 1.00 27.37 368 PHE A O 1
ATOM 792 N N . VAL A 1 114 ? 30.182 1.119 27.978 1.00 28.48 369 VAL A N 1
ATOM 793 C CA . VAL A 1 114 ? 29.790 1.914 26.814 1.00 26.94 369 VAL A CA 1
ATOM 794 C C . VAL A 1 114 ? 29.186 3.230 27.298 1.00 25.66 369 VAL A C 1
ATOM 795 O O . VAL A 1 114 ? 28.019 3.285 27.689 1.00 29.18 369 VAL A O 1
ATOM 799 N N . VAL A 1 115 ? 29.981 4.301 27.261 1.00 29.74 370 VAL A N 1
ATOM 800 C CA . VAL A 1 115 ? 29.560 5.636 27.693 1.00 31.54 370 VAL A CA 1
ATOM 801 C C . VAL A 1 115 ? 29.301 6.507 26.468 1.00 30.35 370 VAL A C 1
ATOM 802 O O . VAL A 1 115 ? 30.194 6.679 25.625 1.00 31.15 370 VAL A O 1
ATOM 806 N N . ASN A 1 116 ? 28.117 7.124 26.407 1.00 33.03 371 ASN A N 1
ATOM 807 C CA . ASN A 1 116 ? 27.721 7.940 25.253 1.00 32.03 371 ASN A CA 1
ATOM 808 C C . ASN A 1 116 ? 28.025 7.209 23.953 1.00 35.62 371 ASN A C 1
ATOM 809 O O . ASN A 1 116 ? 28.569 7.775 23.001 1.00 34.36 371 ASN A O 1
ATOM 814 N N . GLY A 1 117 ? 27.644 5.933 23.918 1.00 35.44 372 GLY A N 1
ATOM 815 C CA . GLY A 1 117 ? 27.864 5.084 22.769 1.00 37.44 372 GLY A CA 1
ATOM 816 C C . GLY A 1 117 ? 29.299 4.683 22.493 1.00 34.26 372 GLY A C 1
ATOM 817 O O . GLY A 1 117 ? 29.539 4.054 21.462 1.00 36.84 372 GLY A O 1
ATOM 818 N N . VAL A 1 118 ? 30.251 4.971 23.385 1.00 33.52 373 VAL A N 1
ATOM 819 C CA . VAL A 1 118 ? 31.673 4.736 23.137 1.00 28.70 373 VAL A CA 1
ATOM 820 C C . VAL A 1 118 ? 32.197 3.699 24.132 1.00 30.59 373 VAL A C 1
ATOM 821 O O . VAL A 1 118 ? 32.224 3.948 25.347 1.00 30.33 373 VAL A O 1
ATOM 825 N N . PRO A 1 119 ? 32.680 2.553 23.656 1.00 30.70 374 PRO A N 1
ATOM 826 C CA . PRO A 1 119 ? 33.211 1.506 24.548 1.00 29.16 374 PRO A CA 1
ATOM 827 C C . PRO A 1 119 ? 34.523 1.908 25.201 1.00 28.51 374 PRO A C 1
ATOM 828 O O . PRO A 1 119 ? 35.441 2.356 24.520 1.00 32.83 374 PRO A O 1
ATOM 832 N N . ILE A 1 120 ? 34.590 1.792 26.529 1.00 27.44 375 ILE A N 1
ATOM 833 C CA . ILE A 1 120 ? 35.813 2.060 27.280 1.00 28.40 375 ILE A CA 1
ATOM 834 C C . ILE A 1 120 ? 36.242 0.738 27.903 1.00 27.72 375 ILE A C 1
ATOM 835 O O . ILE A 1 120 ? 35.428 0.058 28.536 1.00 27.39 375 ILE A O 1
ATOM 840 N N . ARG A 1 121 ? 37.527 0.415 27.811 1.00 24.09 376 ARG A N 1
ATOM 841 C CA . ARG A 1 121 ? 38.026 -0.866 28.293 1.00 25.31 376 ARG A CA 1
ATOM 842 C C . ARG A 1 121 ? 38.727 -0.756 29.640 1.00 27.66 376 ARG A C 1
ATOM 843 O O . ARG A 1 121 ? 39.498 0.180 29.877 1.00 25.53 376 ARG A O 1
ATOM 851 N N . TYR A 1 122 ? 38.379 -1.653 30.542 1.00 24.93 377 TYR A N 1
ATOM 852 C CA . TYR A 1 122 ? 39.124 -1.851 31.783 1.00 25.58 377 TYR A CA 1
ATOM 853 C C . TYR A 1 122 ? 39.788 -3.217 31.661 1.00 26.52 377 TYR A C 1
ATOM 854 O O . TYR A 1 122 ? 39.152 -4.242 31.932 1.00 27.20 377 TYR A O 1
ATOM 863 N N . GLY A 1 123 ? 41.059 -3.232 31.251 1.00 27.45 378 GLY A N 1
ATOM 864 C CA . GLY A 1 123 ? 41.848 -4.442 31.207 1.00 24.68 378 GLY A CA 1
ATOM 865 C C . GLY A 1 123 ? 43.062 -4.342 32.118 1.00 27.90 378 GLY A C 1
ATOM 866 O O . GLY A 1 123 ? 43.299 -3.325 32.790 1.00 26.74 378 GLY A O 1
ATOM 867 N N . ILE A 1 124 ? 43.818 -5.441 32.168 1.00 27.08 379 ILE A N 1
ATOM 868 C CA A ILE A 1 124 ? 44.985 -5.433 33.045 0.84 28.82 379 ILE A CA 1
ATOM 869 C CA B ILE A 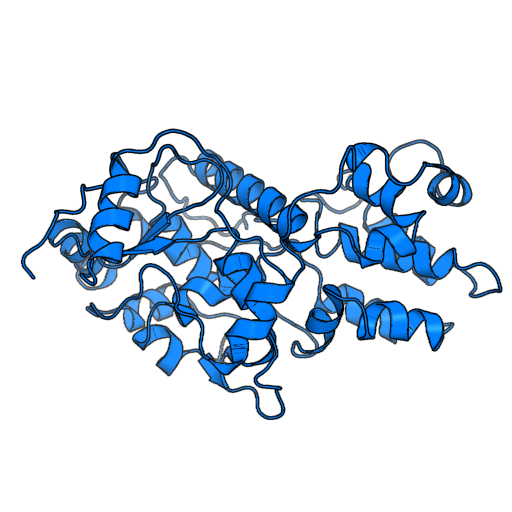1 124 ? 45.002 -5.447 33.027 0.16 28.79 379 ILE A CA 1
ATOM 870 C C . ILE A 1 124 ? 45.953 -4.313 32.666 1.00 27.78 379 ILE A C 1
ATOM 871 O O . ILE A 1 124 ? 46.583 -3.706 33.550 1.00 27.36 379 ILE A O 1
ATOM 880 N N . ARG A 1 125 ? 45.995 -3.924 31.384 1.00 26.86 380 ARG A N 1
ATOM 881 C CA . ARG A 1 125 ? 46.867 -2.817 30.989 1.00 28.62 380 ARG A CA 1
ATOM 882 C C . ARG A 1 125 ? 46.443 -1.518 31.657 1.00 28.44 380 ARG A C 1
ATOM 883 O O . ARG A 1 125 ? 47.283 -0.754 32.151 1.00 29.39 380 ARG A O 1
ATOM 891 N N . GLU A 1 126 ? 45.141 -1.233 31.649 1.00 26.32 381 GLU A N 1
ATOM 892 C CA . GLU A 1 126 ? 44.636 -0.021 32.286 1.00 28.88 381 GLU A CA 1
ATOM 893 C C . GLU A 1 126 ? 44.831 -0.067 33.799 1.00 27.81 381 GLU A C 1
ATOM 894 O O . GLU A 1 126 ? 45.089 0.964 34.428 1.00 27.45 381 GLU A O 1
ATOM 900 N N . HIS A 1 127 ? 44.606 -1.229 34.404 1.00 23.14 382 HIS A N 1
ATOM 901 C CA . HIS A 1 127 ? 44.874 -1.399 35.826 1.00 25.11 382 HIS A CA 1
ATOM 902 C C . HIS A 1 127 ? 46.319 -1.053 36.162 1.00 27.90 382 HIS A C 1
ATOM 903 O O . HIS A 1 127 ? 46.587 -0.417 37.181 1.00 27.36 382 HIS A O 1
ATOM 910 N N . ALA A 1 128 ? 47.262 -1.434 35.288 1.00 24.80 383 ALA A N 1
ATOM 911 C CA . ALA A 1 128 ? 48.672 -1.127 35.519 1.00 24.43 383 ALA A CA 1
ATOM 912 C C . ALA A 1 128 ? 48.974 0.345 35.282 1.00 27.96 383 ALA A C 1
ATOM 913 O O . ALA A 1 128 ? 49.712 0.967 36.052 1.00 26.53 383 ALA A O 1
ATOM 915 N N . LEU A 1 129 ? 48.403 0.919 34.223 1.00 31.03 384 LEU A N 1
ATOM 916 C CA . LEU A 1 129 ? 48.699 2.303 33.887 1.00 31.54 384 LEU A CA 1
ATOM 917 C C . LEU A 1 129 ? 48.300 3.247 35.016 1.00 29.12 384 LEU A C 1
ATOM 918 O O . LEU A 1 129 ? 48.979 4.247 35.274 1.00 30.54 384 LEU A O 1
ATOM 923 N N . ILE A 1 130 ? 47.202 2.957 35.689 1.00 24.59 385 ILE A N 1
ATOM 924 C CA . ILE A 1 130 ? 46.722 3.826 36.764 1.00 26.21 385 ILE A CA 1
ATOM 925 C C . ILE A 1 130 ? 47.365 3.513 38.109 1.00 26.55 385 ILE A C 1
ATOM 926 O O . ILE A 1 130 ? 47.708 4.443 38.856 1.00 25.91 385 ILE A O 1
ATOM 931 N N . SER A 1 131 ? 47.537 2.222 38.444 1.00 23.78 386 SER A N 1
ATOM 932 C CA . SER A 1 131 ? 48.074 1.827 39.757 1.00 26.11 386 SER A CA 1
ATOM 933 C C . SER A 1 131 ? 49.594 1.755 39.818 1.00 26.46 386 SER A C 1
ATOM 934 O O . SER A 1 131 ? 50.181 2.014 40.886 1.00 27.99 386 SER A O 1
ATOM 937 N N . GLY A 1 132 ? 50.251 1.386 38.720 1.00 26.33 387 GLY A N 1
ATOM 938 C CA . GLY A 1 132 ? 51.670 1.116 38.766 1.00 26.38 387 GLY A CA 1
ATOM 939 C C . GLY A 1 132 ? 52.034 -0.231 39.357 1.00 30.04 387 GLY A C 1
ATOM 940 O O . GLY A 1 132 ? 53.230 -0.555 39.449 1.00 27.29 387 GLY A O 1
ATOM 941 N N . PHE A 1 133 ? 51.058 -1.028 39.761 1.00 25.24 388 PHE A N 1
ATOM 942 C CA . PHE A 1 133 ? 51.362 -2.319 40.362 1.00 28.24 388 PHE A CA 1
ATOM 943 C C . PHE A 1 133 ? 51.881 -3.293 39.305 1.00 32.12 388 PHE A C 1
ATOM 944 O O . PHE A 1 133 ? 51.511 -3.221 38.129 1.00 32.09 388 PHE A O 1
ATOM 952 N N . ASN A 1 134 ? 52.731 -4.226 39.742 1.00 28.16 389 ASN A N 1
ATOM 953 C CA . ASN A 1 134 ? 53.287 -5.235 38.850 1.00 35.27 389 ASN A CA 1
ATOM 954 C C . ASN A 1 134 ? 52.161 -6.099 38.297 1.00 29.80 389 ASN A C 1
ATOM 955 O O . ASN A 1 134 ? 51.482 -6.800 39.053 1.00 24.66 389 ASN A O 1
ATOM 960 N N . CYS A 1 135 ? 51.978 -6.057 36.990 1.00 31.89 390 CYS A N 1
ATOM 961 C CA . CYS A 1 135 ? 50.960 -6.855 36.340 1.00 30.53 390 CYS A CA 1
ATOM 962 C C . CYS A 1 135 ? 51.523 -7.876 35.352 1.00 34.68 390 CYS A C 1
ATOM 963 O O . CYS A 1 135 ? 50.847 -8.297 34.427 1.00 31.62 390 CYS A O 1
ATOM 966 N N . LYS A 1 136 ? 52.754 -8.295 35.573 1.00 31.31 391 LYS A N 1
ATOM 967 C CA . LYS A 1 136 ? 53.328 -9.332 34.736 1.00 37.10 391 LYS A CA 1
ATOM 968 C C . LYS A 1 136 ? 52.679 -10.659 35.037 1.00 35.57 391 LYS A C 1
ATOM 969 O O . LYS A 1 136 ? 51.850 -10.767 35.920 1.00 31.79 391 LYS A O 1
ATOM 975 N N . ALA A 1 137 ? 53.073 -11.674 34.301 1.00 36.10 392 ALA A N 1
ATOM 976 C CA . ALA A 1 137 ? 52.478 -12.973 34.475 1.00 36.83 392 ALA A CA 1
ATOM 977 C C . ALA A 1 137 ? 52.855 -13.641 35.787 1.00 38.59 392 ALA A C 1
ATOM 978 O O . ALA A 1 137 ? 53.914 -13.389 36.333 1.00 39.47 392 ALA A O 1
ATOM 980 N N . TYR A 1 138 ? 51.962 -14.490 36.276 1.00 37.62 393 TYR A N 1
ATOM 981 C CA . TYR A 1 138 ? 52.240 -15.176 37.532 1.00 35.82 393 TYR A CA 1
ATOM 982 C C . TYR A 1 138 ? 53.481 -16.052 37.379 1.00 41.46 393 TYR A C 1
ATOM 983 O O . TYR A 1 138 ? 53.652 -16.709 36.342 1.00 39.60 393 TYR A O 1
ATOM 992 N N . PRO A 1 139 ? 54.369 -16.080 38.373 1.00 41.64 394 PRO A N 1
ATOM 993 C CA . PRO A 1 139 ? 55.500 -17.021 38.326 1.00 46.41 394 PRO A CA 1
ATOM 994 C C . PRO A 1 139 ? 54.985 -18.447 38.417 1.00 47.16 394 PRO A C 1
ATOM 995 O O . PRO A 1 139 ? 53.848 -18.697 38.818 1.00 44.36 394 PRO A O 1
ATOM 999 N N . ALA A 1 140 ? 55.848 -19.394 38.059 1.00 52.63 395 ALA A N 1
ATOM 1000 C CA . ALA A 1 140 ? 55.413 -20.779 37.930 1.00 53.07 395 ALA A CA 1
ATOM 1001 C C . ALA A 1 140 ? 55.073 -21.373 39.293 1.00 56.50 395 ALA A C 1
ATOM 1002 O O . ALA A 1 140 ? 55.854 -21.263 40.245 1.00 55.89 395 ALA A O 1
ATOM 1004 N N . ASN A 1 141 ? 53.890 -21.989 39.377 1.00 55.73 396 ASN A N 1
ATOM 1005 C CA . ASN A 1 141 ? 53.360 -22.576 40.608 1.00 58.97 396 ASN A CA 1
ATOM 1006 C C . ASN A 1 141 ? 53.472 -21.591 41.773 1.00 62.94 396 ASN A C 1
ATOM 1007 O O . ASN A 1 141 ? 54.005 -21.893 42.845 1.00 61.40 396 ASN A O 1
ATOM 1012 N N . TYR A 1 142 ? 52.957 -20.386 41.540 1.00 55.93 397 TYR A N 1
ATOM 1013 C CA . TYR A 1 142 ? 52.971 -19.345 42.557 1.00 53.97 397 TYR A CA 1
ATOM 1014 C C . TYR A 1 142 ? 52.092 -19.711 43.743 1.00 49.96 397 TYR A C 1
ATOM 1015 O O . TYR A 1 142 ? 52.290 -19.187 44.843 1.00 48.57 397 TYR A O 1
ATOM 1024 N N . GLN A 1 143 ? 51.089 -20.565 43.530 1.00 59.96 398 GLN A N 1
ATOM 1025 C CA . GLN A 1 143 ? 50.145 -20.906 44.588 1.00 63.26 398 GLN A CA 1
ATOM 1026 C C . GLN A 1 143 ? 50.793 -21.694 45.712 1.00 65.26 398 GLN A C 1
ATOM 1027 O O . GLN A 1 143 ? 50.213 -21.782 46.801 1.00 66.85 398 GLN A O 1
ATOM 1033 N N . SER A 1 144 ? 51.989 -22.226 45.482 1.00 53.29 399 SER A N 1
ATOM 1034 C CA . SER A 1 144 ? 52.748 -22.959 46.481 1.00 56.54 399 SER A CA 1
ATOM 1035 C C . SER A 1 144 ? 53.687 -22.069 47.280 1.00 50.96 399 SER A C 1
ATOM 1036 O O . SER A 1 144 ? 54.435 -22.579 48.117 1.00 54.81 399 SER A O 1
ATOM 1039 N N . ALA A 1 145 ? 53.655 -20.759 47.062 1.00 47.37 400 ALA A N 1
ATOM 1040 C CA . ALA A 1 145 ? 54.599 -19.870 47.723 1.00 50.42 400 ALA A CA 1
ATOM 1041 C C . ALA A 1 145 ? 54.319 -19.745 49.217 1.00 42.50 400 ALA A C 1
ATOM 1042 O O . ALA A 1 145 ? 53.183 -19.845 49.678 1.00 44.13 400 ALA A O 1
ATOM 1044 N N . GLY A 1 146 ? 55.379 -19.484 49.973 1.00 43.59 401 GLY A N 1
ATOM 1045 C CA . GLY A 1 146 ? 55.207 -19.361 51.409 1.00 45.81 401 GLY A CA 1
ATOM 1046 C C . GLY A 1 146 ? 54.812 -20.679 52.067 1.00 44.25 401 GLY A C 1
ATOM 1047 O O . GLY A 1 146 ? 54.928 -21.755 51.490 1.00 41.73 401 GLY A O 1
ATOM 1048 N N . ASN A 1 147 ? 54.318 -20.560 53.298 1.00 39.04 402 ASN A N 1
ATOM 1049 C CA . ASN A 1 147 ? 53.912 -21.685 54.130 1.00 45.11 402 ASN A CA 1
ATOM 1050 C C . ASN A 1 147 ? 53.167 -21.117 55.322 1.00 47.31 402 ASN A C 1
ATOM 1051 O O . ASN A 1 147 ? 53.141 -19.900 55.533 1.00 42.10 402 ASN A O 1
ATOM 1056 N N . MET A 1 148 ? 52.562 -22.011 56.106 1.00 46.44 403 MET A N 1
ATOM 1057 C CA . MET A 1 148 ? 51.731 -21.606 57.232 1.00 46.39 403 MET A CA 1
ATOM 1058 C C . MET A 1 148 ? 52.528 -21.395 58.515 1.00 44.65 403 MET A C 1
ATOM 1059 O O . MET A 1 148 ? 51.921 -21.103 59.550 1.00 44.68 403 MET A O 1
ATOM 1064 N N . ASN A 1 149 ? 53.864 -21.505 58.466 1.00 42.06 404 ASN A N 1
ATOM 1065 C CA . ASN A 1 149 ? 54.680 -21.417 59.680 1.00 40.34 404 ASN A CA 1
ATOM 1066 C C . ASN A 1 149 ? 54.498 -20.077 60.382 1.00 44.36 404 ASN A C 1
ATOM 1067 O O . ASN A 1 149 ? 54.266 -20.022 61.600 1.00 39.84 404 ASN A O 1
ATOM 1072 N N . PHE A 1 150 ? 54.633 -18.980 59.630 1.00 38.45 405 PHE A N 1
ATOM 1073 C CA . PHE A 1 150 ? 54.523 -17.647 60.211 1.00 36.43 405 PHE A CA 1
ATOM 1074 C C . PHE A 1 150 ? 53.160 -17.440 60.869 1.00 38.92 405 PHE A C 1
ATOM 1075 O O . PHE A 1 150 ? 53.073 -17.002 62.022 1.00 38.50 405 PHE A O 1
ATOM 1083 N N . ALA A 1 151 ? 52.080 -17.751 60.152 1.00 33.30 406 ALA A N 1
ATOM 1084 C CA . ALA A 1 151 ? 50.746 -17.544 60.706 1.00 37.58 406 ALA A CA 1
ATOM 1085 C C . ALA A 1 151 ? 50.524 -18.416 61.937 1.00 41.49 406 ALA A C 1
ATOM 1086 O O . ALA A 1 151 ? 49.922 -17.975 62.924 1.00 39.57 406 ALA A O 1
ATOM 1088 N N . ASN A 1 152 ? 51.029 -19.651 61.910 1.00 40.61 407 ASN A N 1
ATOM 1089 C CA . ASN A 1 152 ? 50.845 -20.550 63.045 1.00 44.67 407 ASN A CA 1
ATOM 1090 C C . ASN A 1 152 ? 51.560 -20.070 64.299 1.00 47.04 407 ASN A C 1
ATOM 1091 O O . ASN A 1 152 ? 51.251 -20.555 65.396 1.00 41.97 407 ASN A O 1
ATOM 1096 N N . ARG A 1 153 ? 52.500 -19.126 64.167 1.00 42.72 408 ARG A N 1
ATOM 1097 C CA . ARG A 1 153 ? 53.181 -18.583 65.334 1.00 43.72 408 ARG A CA 1
ATOM 1098 C C . ARG A 1 153 ? 52.339 -17.565 66.084 1.00 43.41 408 ARG A C 1
ATOM 1099 O O . ARG A 1 153 ? 52.636 -17.299 67.251 1.00 44.49 408 ARG A O 1
ATOM 1107 N N . TYR A 1 154 ? 51.281 -17.023 65.463 1.00 42.02 409 TYR A N 1
ATOM 1108 C CA . TYR A 1 154 ? 50.516 -15.938 66.070 1.00 40.27 409 TYR A CA 1
ATOM 1109 C C . TYR A 1 154 ? 49.008 -16.139 66.108 1.00 44.24 409 TYR A C 1
ATOM 1110 O O . TYR A 1 154 ? 48.356 -15.503 66.946 1.00 45.58 409 TYR A O 1
ATOM 1119 N N . PHE A 1 155 ? 48.435 -17.023 65.290 1.00 41.27 410 PHE A N 1
ATOM 1120 C CA . PHE A 1 155 ? 46.990 -17.229 65.227 1.00 41.82 410 PHE A CA 1
ATOM 1121 C C . PHE A 1 155 ? 46.586 -18.664 65.531 1.00 52.11 410 PHE A C 1
ATOM 1122 O O . PHE A 1 155 ? 47.104 -19.609 64.925 1.00 45.88 410 PHE A O 1
ATOM 1130 N N . LYS A 1 156 ? 45.657 -18.816 66.473 1.00 55.53 411 LYS A N 1
ATOM 1131 C CA . LYS A 1 156 ? 45.102 -20.124 66.764 1.00 63.78 411 LYS A CA 1
ATOM 1132 C C . LYS A 1 156 ? 44.512 -20.721 65.485 1.00 70.89 411 LYS A C 1
ATOM 1133 O O . LYS A 1 156 ? 44.177 -20.006 64.529 1.00 62.68 411 LYS A O 1
ATOM 1139 N N . THR A 1 157 ? 44.372 -22.046 65.470 1.00 75.13 412 THR A N 1
ATOM 1140 C CA . THR A 1 157 ? 43.810 -22.689 64.293 1.00 79.28 412 THR A CA 1
ATOM 1141 C C . THR A 1 157 ? 42.366 -22.224 64.144 1.00 75.39 412 THR A C 1
ATOM 1142 O O . THR A 1 157 ? 41.650 -22.041 65.132 1.00 78.25 412 THR A O 1
ATOM 1146 N N . GLY A 1 158 ? 41.951 -21.983 62.908 1.00 69.47 413 GLY A N 1
ATOM 1147 C CA . GLY A 1 158 ? 40.629 -21.428 62.715 1.00 65.82 413 GLY A CA 1
ATOM 1148 C C . GLY A 1 158 ? 40.623 -20.207 61.816 1.00 53.34 413 GLY A C 1
ATOM 1149 O O . GLY A 1 158 ? 41.531 -20.017 60.999 1.00 54.10 413 GLY A O 1
ATOM 1150 N N . VAL A 1 159 ? 39.636 -19.341 62.000 1.00 45.41 414 VAL A N 1
ATOM 1151 C CA . VAL A 1 159 ? 39.455 -18.190 61.125 1.00 37.72 414 VAL A CA 1
ATOM 1152 C C . VAL A 1 159 ? 40.343 -17.026 61.552 1.00 38.52 414 VAL A C 1
ATOM 1153 O O . VAL A 1 159 ? 40.368 -16.637 62.725 1.00 39.90 414 VAL A O 1
ATOM 1157 N N . ILE A 1 160 ? 41.060 -16.450 60.589 1.00 32.26 415 ILE A N 1
ATOM 1158 C CA . ILE A 1 160 ? 41.817 -15.219 60.796 1.00 27.33 415 ILE A CA 1
ATOM 1159 C C . ILE A 1 160 ? 41.039 -14.104 60.115 1.00 28.86 415 ILE A C 1
ATOM 1160 O O . ILE A 1 160 ? 40.869 -14.124 58.891 1.00 27.72 415 ILE A O 1
ATOM 1165 N N . ARG A 1 161 ? 40.632 -13.097 60.884 1.00 29.36 416 ARG A N 1
ATOM 1166 C CA . ARG A 1 161 ? 39.931 -11.938 60.346 1.00 26.81 416 ARG A CA 1
ATOM 1167 C C . ARG A 1 161 ? 40.913 -10.809 60.088 1.00 24.61 416 ARG A C 1
ATOM 1168 O O . ARG A 1 161 ? 42.004 -10.765 60.661 1.00 23.98 416 ARG A O 1
ATOM 1176 N N . ARG A 1 162 ? 40.521 -9.901 59.185 1.00 25.49 417 ARG A N 1
ATOM 1177 C CA . ARG A 1 162 ? 41.366 -8.752 58.880 1.00 27.86 417 ARG A CA 1
ATOM 1178 C C . ARG A 1 162 ? 41.717 -7.973 60.140 1.00 28.28 417 ARG A C 1
ATOM 1179 O O . ARG A 1 162 ? 42.877 -7.582 60.329 1.00 25.69 417 ARG A O 1
ATOM 1187 N N . GLU A 1 163 ? 40.735 -7.772 61.031 1.00 25.93 418 GLU A N 1
ATOM 1188 C CA . GLU A 1 163 ? 40.980 -7.045 62.280 1.00 32.71 418 GLU A CA 1
ATOM 1189 C C . GLU A 1 163 ? 41.923 -7.795 63.221 1.00 32.49 418 GLU A C 1
ATOM 1190 O O . GLU A 1 163 ? 42.537 -7.165 64.095 1.00 31.37 418 GLU A O 1
ATOM 1196 N N . ASP A 1 164 ? 41.922 -9.138 63.182 1.00 28.46 419 ASP A N 1
ATOM 1197 C CA . ASP A 1 164 ? 42.867 -9.893 64.007 1.00 29.91 419 ASP A CA 1
ATOM 1198 C C . ASP A 1 164 ? 44.310 -9.614 63.584 1.00 28.70 419 ASP A C 1
ATOM 1199 O O . ASP A 1 164 ? 45.211 -9.611 64.423 1.00 28.18 419 ASP A O 1
ATOM 1204 N N . VAL A 1 165 ? 44.558 -9.465 62.272 1.00 29.94 420 VAL A N 1
ATOM 1205 C CA . VAL A 1 165 ? 45.896 -9.126 61.782 1.00 26.60 420 VAL A CA 1
ATOM 1206 C C . VAL A 1 165 ? 46.275 -7.719 62.223 1.00 29.03 420 VAL A C 1
ATOM 1207 O O . VAL A 1 165 ? 47.399 -7.476 62.676 1.00 33.22 420 VAL A O 1
ATOM 1211 N N . LYS A 1 166 ? 45.340 -6.770 62.102 1.00 28.20 421 LYS A N 1
ATOM 1212 C CA . LYS A 1 166 ? 45.591 -5.416 62.590 1.00 34.00 421 LYS A CA 1
ATOM 1213 C C . LYS A 1 166 ? 45.901 -5.429 64.076 1.00 34.13 421 LYS A C 1
ATOM 1214 O O . LYS A 1 166 ? 46.859 -4.799 64.537 1.00 35.97 421 LYS A O 1
ATOM 1220 N N . THR A 1 167 ? 45.098 -6.154 64.847 1.00 36.76 422 THR A N 1
ATOM 1221 C CA . THR A 1 167 ? 45.307 -6.167 66.286 1.00 32.52 422 THR A CA 1
ATOM 1222 C C . THR A 1 167 ? 46.647 -6.785 66.629 1.00 37.04 422 THR A C 1
ATOM 1223 O O . THR A 1 167 ? 47.400 -6.250 67.452 1.00 37.80 422 THR A O 1
ATOM 1227 N N . LYS A 1 168 ? 46.963 -7.919 66.000 1.00 35.45 423 LYS A N 1
ATOM 1228 C CA . LYS A 1 168 ? 48.242 -8.571 66.261 1.00 37.11 423 LYS A CA 1
ATOM 1229 C C . LYS A 1 168 ? 49.409 -7.658 65.908 1.00 33.24 423 LYS A C 1
ATOM 1230 O O . LYS A 1 168 ? 50.406 -7.612 66.633 1.00 35.44 423 LYS A O 1
ATOM 1236 N N . LEU A 1 169 ? 49.308 -6.937 64.787 1.00 32.90 424 LEU A N 1
ATOM 1237 C CA . LEU A 1 169 ? 50.376 -6.028 64.364 1.00 34.47 424 LEU A CA 1
ATOM 1238 C C . LEU A 1 169 ? 50.631 -4.965 65.418 1.00 38.14 424 LEU A C 1
ATOM 1239 O O . LEU A 1 169 ? 51.783 -4.663 65.738 1.00 41.12 424 LEU A O 1
ATOM 1244 N N . MET A 1 170 ? 49.564 -4.383 65.968 1.00 35.91 425 MET A N 1
ATOM 1245 C CA . MET A 1 170 ? 49.725 -3.321 66.953 1.00 38.52 425 MET A CA 1
ATOM 1246 C C . MET A 1 170 ? 50.199 -3.845 68.304 1.00 39.02 425 MET A C 1
ATOM 1247 O O . MET A 1 170 ? 50.734 -3.063 69.097 1.00 38.51 425 MET A O 1
ATOM 1252 N N . GLU A 1 171 ? 50.005 -5.137 68.595 1.00 40.08 426 GLU A N 1
ATOM 1253 C CA . GLU A 1 171 ? 50.367 -5.733 69.883 1.00 40.82 426 GLU A CA 1
ATOM 1254 C C . GLU A 1 171 ? 51.689 -6.496 69.869 1.00 52.32 426 GLU A C 1
ATOM 1255 O O . GLU A 1 171 ? 52.137 -6.961 70.930 1.00 47.85 426 GLU A O 1
ATOM 1261 N N . MET A 1 172 ? 52.340 -6.599 68.709 1.00 46.41 427 MET A N 1
ATOM 1262 C CA . MET A 1 172 ? 53.626 -7.276 68.573 1.00 59.06 427 MET A CA 1
ATOM 1263 C C . MET A 1 172 ? 54.760 -6.345 68.982 1.00 67.16 427 MET A C 1
ATOM 1264 O O . MET A 1 172 ? 54.641 -5.119 68.907 1.00 65.23 427 MET A O 1
ATOM 1269 N N . GLU A 1 173 ? 55.874 -6.937 69.413 1.00 89.23 428 GLU A N 1
ATOM 1270 C CA . GLU A 1 173 ? 57.050 -6.151 69.762 1.00 94.76 428 GLU A CA 1
ATOM 1271 C C . GLU A 1 173 ? 58.091 -6.222 68.657 1.00 99.03 428 GLU A C 1
ATOM 1272 O O . GLU A 1 173 ? 58.535 -7.333 68.325 1.00 103.65 428 GLU A O 1
ATOM 1278 N N . PRO A 1 174 ? 58.487 -5.104 68.041 1.00 93.14 429 PRO A N 1
ATOM 1279 C CA . PRO A 1 174 ? 59.577 -5.157 67.059 1.00 91.37 429 PRO A CA 1
ATOM 1280 C C . PRO A 1 174 ? 60.817 -5.761 67.701 1.00 101.25 429 PRO A C 1
ATOM 1281 O O . PRO A 1 174 ? 61.138 -5.480 68.859 1.00 99.42 429 PRO A O 1
ATOM 1285 N N . ALA A 1 175 ? 61.531 -6.566 66.930 1.00 98.90 430 ALA A N 1
ATOM 1286 C CA . ALA A 1 175 ? 62.669 -7.317 67.441 1.00 95.12 430 ALA A CA 1
ATOM 1287 C C . ALA A 1 175 ? 63.342 -7.970 66.245 1.00 91.96 430 ALA A C 1
ATOM 1288 O O . ALA A 1 175 ? 62.840 -7.901 65.121 1.00 91.28 430 ALA A O 1
ATOM 1290 N N . ARG A 1 176 ? 64.513 -8.556 66.496 1.00 83.85 431 ARG A N 1
ATOM 1291 C CA . ARG A 1 176 ? 65.370 -9.150 65.470 1.00 80.91 431 ARG A CA 1
ATOM 1292 C C . ARG A 1 176 ? 64.650 -9.792 64.280 1.00 81.50 431 ARG A C 1
ATOM 1293 O O . ARG A 1 176 ? 64.970 -9.449 63.135 1.00 77.80 431 ARG A O 1
ATOM 1301 N N . SER A 1 177 ? 63.733 -10.742 64.498 1.00 73.80 432 SER A N 1
ATOM 1302 C CA . SER A 1 177 ? 63.108 -11.383 63.343 1.00 58.79 432 SER A CA 1
ATOM 1303 C C . SER A 1 177 ? 62.240 -10.362 62.609 1.00 53.42 432 SER A C 1
ATOM 1304 O O . SER A 1 177 ? 61.859 -9.325 63.157 1.00 52.20 432 SER A O 1
ATOM 1307 N N . LYS A 1 178 ? 61.918 -10.671 61.358 1.00 37.70 433 LYS A N 1
ATOM 1308 C CA . LYS A 1 178 ? 61.071 -9.802 60.553 1.00 37.58 433 LYS A CA 1
ATOM 1309 C C . LYS A 1 178 ? 59.581 -10.169 60.663 1.00 37.12 433 LYS A C 1
ATOM 1310 O O . LYS A 1 178 ? 58.782 -9.718 59.835 1.00 31.56 433 LYS A O 1
ATOM 1316 N N . ASP A 1 179 ? 59.197 -10.964 61.671 1.00 31.54 434 ASP A N 1
ATOM 1317 C CA . ASP A 1 179 ? 57.787 -11.359 61.822 1.00 34.56 434 ASP A CA 1
ATOM 1318 C C . ASP A 1 179 ? 56.847 -10.165 61.864 1.00 34.52 434 ASP A C 1
ATOM 1319 O O . ASP A 1 179 ? 55.715 -10.246 61.363 1.00 31.79 434 ASP A O 1
ATOM 1324 N N . ARG A 1 180 ? 57.265 -9.056 62.490 1.00 30.49 435 ARG A N 1
ATOM 1325 C CA . ARG A 1 180 ? 56.366 -7.903 62.486 1.00 32.16 435 ARG A CA 1
ATOM 1326 C C . ARG A 1 180 ? 56.178 -7.385 61.074 1.00 35.16 435 ARG A C 1
ATOM 1327 O O . ARG A 1 180 ? 55.057 -7.031 60.682 1.00 32.07 435 ARG A O 1
ATOM 1335 N N . LEU A 1 181 ? 57.268 -7.300 60.307 1.00 33.09 436 LEU A N 1
ATOM 1336 C CA . LEU A 1 181 ? 57.148 -6.895 58.912 1.00 32.83 436 LEU A CA 1
ATOM 1337 C C . LEU A 1 181 ? 56.220 -7.841 58.153 1.00 25.20 436 LEU A C 1
ATOM 1338 O O . LEU A 1 181 ? 55.389 -7.398 57.354 1.00 25.99 436 LEU A O 1
ATOM 1343 N N . ARG A 1 182 ? 56.316 -9.150 58.421 1.00 28.17 437 ARG A N 1
ATOM 1344 C CA . ARG A 1 182 ? 55.416 -10.103 57.779 1.00 26.82 437 ARG A CA 1
ATOM 1345 C C . ARG A 1 182 ? 53.958 -9.789 58.124 1.00 27.01 437 ARG A 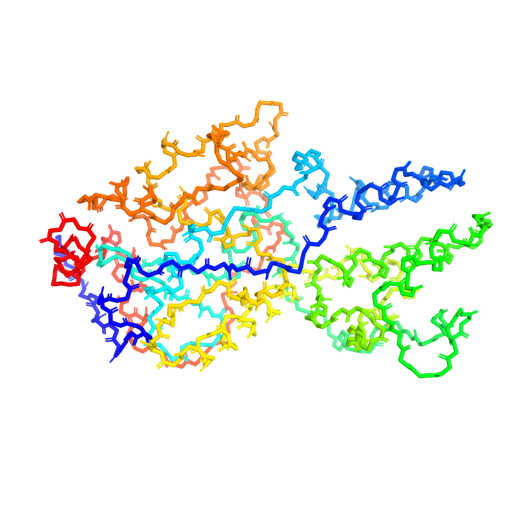C 1
ATOM 1346 O O . ARG A 1 182 ? 53.074 -9.877 57.270 1.00 24.42 437 ARG A O 1
ATOM 1354 N N . MET A 1 183 ? 53.690 -9.429 59.384 1.00 27.64 438 MET A N 1
ATOM 1355 C CA . MET A 1 183 ? 52.323 -9.123 59.794 1.00 29.90 438 MET A CA 1
ATOM 1356 C C . MET A 1 183 ? 51.825 -7.857 59.112 1.00 26.72 438 MET A C 1
ATOM 1357 O O . MET A 1 183 ? 50.661 -7.773 58.701 1.00 25.13 438 MET A O 1
ATOM 1362 N N . ALA A 1 184 ? 52.693 -6.867 59.000 1.00 26.88 439 ALA A N 1
ATOM 1363 C CA . ALA A 1 184 ? 52.336 -5.629 58.330 1.00 26.13 439 ALA A CA 1
ATOM 1364 C C . ALA A 1 184 ? 52.042 -5.892 56.868 1.00 23.39 439 ALA A C 1
ATOM 1365 O O . ALA A 1 184 ? 51.088 -5.336 56.308 1.00 24.54 439 ALA A O 1
ATOM 1367 N N . VAL A 1 185 ? 52.855 -6.742 56.232 1.00 23.58 440 VAL A N 1
ATOM 1368 C CA . VAL A 1 185 ? 52.600 -7.141 54.846 1.00 22.80 440 VAL A CA 1
ATOM 1369 C C . VAL A 1 185 ? 51.262 -7.867 54.742 1.00 23.11 440 VAL A C 1
ATOM 1370 O O . VAL A 1 185 ? 50.455 -7.600 53.844 1.00 23.79 440 VAL A O 1
ATOM 1374 N N . LEU A 1 186 ? 51.004 -8.802 55.655 1.00 22.17 441 LEU A N 1
ATOM 1375 C CA . LEU A 1 186 ? 49.714 -9.484 55.619 1.00 23.69 441 LEU A CA 1
ATOM 1376 C C . LEU A 1 186 ? 48.571 -8.488 55.773 1.00 24.45 441 LEU A C 1
ATOM 1377 O O . LEU A 1 186 ? 47.542 -8.591 55.093 1.00 22.20 441 LEU A O 1
ATOM 1382 N N . TYR A 1 187 ? 48.732 -7.521 56.677 1.00 23.09 442 TYR A N 1
ATOM 1383 C CA . TYR A 1 187 ? 47.681 -6.529 56.899 1.00 20.88 442 TYR A CA 1
ATOM 1384 C C . TYR A 1 187 ? 47.466 -5.689 55.646 1.00 21.47 442 TYR A C 1
ATOM 1385 O O . TYR A 1 187 ? 4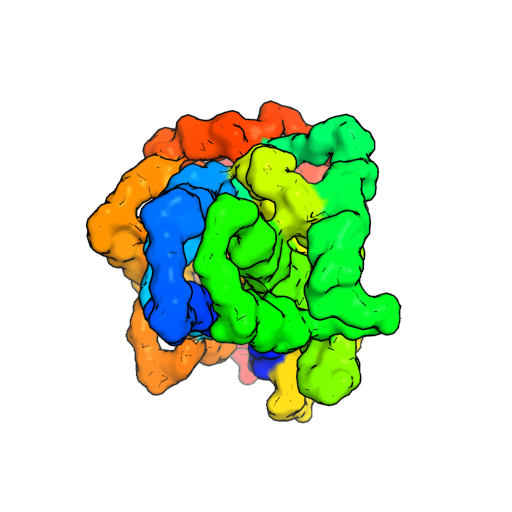6.326 -5.484 55.206 1.00 20.65 442 TYR A O 1
ATOM 1394 N N . PHE A 1 188 ? 48.559 -5.252 55.027 1.00 20.62 443 PHE A N 1
ATOM 1395 C CA . PHE A 1 188 ? 48.483 -4.468 53.798 1.00 24.91 443 PHE A CA 1
ATOM 1396 C C . PHE A 1 188 ? 47.785 -5.253 52.690 1.00 22.28 443 PHE A C 1
ATOM 1397 O O . PHE A 1 188 ? 46.856 -4.751 52.051 1.00 22.04 443 PHE A O 1
ATOM 1405 N N . LEU A 1 189 ? 48.202 -6.509 52.476 1.00 20.37 444 LEU A N 1
ATOM 1406 C CA . LEU A 1 189 ? 47.625 -7.336 51.414 1.00 23.00 444 LEU A CA 1
ATOM 1407 C C . LEU A 1 189 ? 46.133 -7.538 51.599 1.00 24.79 444 LEU A C 1
ATOM 1408 O O . LEU A 1 189 ? 45.365 -7.425 50.638 1.00 23.58 444 LEU A O 1
ATOM 1413 N N . THR A 1 190 ? 45.698 -7.872 52.823 1.00 21.14 445 THR A N 1
ATOM 1414 C CA . THR A 1 190 ? 44.303 -8.246 53.020 1.00 22.57 445 THR A CA 1
ATOM 1415 C C . THR A 1 190 ? 43.413 -7.066 53.340 1.00 22.86 445 THR A C 1
ATOM 1416 O O . THR A 1 190 ? 42.211 -7.253 53.543 1.00 20.77 445 THR A O 1
ATOM 1420 N N . SER A 1 191 ? 43.962 -5.861 53.355 1.00 20.59 446 SER A N 1
ATOM 1421 C CA . SER A 1 191 ? 43.183 -4.642 53.484 1.00 19.89 446 SER A CA 1
ATOM 1422 C C . SER A 1 191 ? 43.136 -3.829 52.199 1.00 22.97 446 SER A C 1
ATOM 1423 O O . SER A 1 191 ? 42.233 -3.008 52.048 1.00 22.51 446 SER A O 1
ATOM 1426 N N . ILE A 1 192 ? 44.076 -4.043 51.267 1.00 23.44 447 ILE A N 1
ATOM 1427 C CA A ILE A 1 192 ? 44.194 -3.235 50.057 0.26 23.11 447 ILE A CA 1
ATOM 1428 C CA B ILE A 1 192 ? 44.166 -3.222 50.061 0.74 23.92 447 ILE A CA 1
ATOM 1429 C C . ILE A 1 192 ? 44.038 -4.071 48.794 1.00 24.11 447 ILE A C 1
ATOM 1430 O O . ILE A 1 192 ? 43.462 -3.614 47.799 1.00 24.86 447 ILE A O 1
ATOM 1439 N N . ILE A 1 193 ? 44.554 -5.296 48.806 1.00 21.70 448 ILE A N 1
ATOM 1440 C CA . ILE A 1 193 ? 44.739 -6.069 47.578 1.00 21.17 448 ILE A CA 1
ATOM 1441 C C . ILE A 1 193 ? 43.644 -7.109 47.380 1.00 25.28 448 ILE A C 1
ATOM 1442 O O . ILE A 1 193 ? 43.013 -7.161 46.325 1.00 28.26 448 ILE A O 1
ATOM 1447 N N . ALA A 1 194 ? 43.421 -7.960 48.380 1.00 21.70 449 ALA A N 1
ATOM 1448 C CA . ALA A 1 194 ? 42.404 -9.008 48.343 1.00 25.76 449 ALA A CA 1
ATOM 1449 C C . ALA A 1 194 ? 41.692 -8.919 49.686 1.00 25.60 449 ALA A C 1
ATOM 1450 O O . ALA A 1 194 ? 42.243 -9.347 50.706 1.00 24.67 449 ALA A O 1
ATOM 1452 N N . VAL A 1 195 ? 40.487 -8.341 49.686 1.00 21.34 450 VAL A N 1
ATOM 1453 C CA . VAL A 1 195 ? 39.916 -7.759 50.904 1.00 20.56 450 VAL A CA 1
ATOM 1454 C C . VAL A 1 195 ? 38.533 -8.339 51.175 1.00 23.96 450 VAL A C 1
ATOM 1455 O O . VAL A 1 195 ? 37.684 -8.346 50.276 1.00 20.84 450 VAL A O 1
ATOM 1459 N N . PRO A 1 196 ? 38.254 -8.780 52.398 1.00 24.52 451 PRO A N 1
ATOM 1460 C CA . PRO A 1 196 ? 36.957 -9.410 52.688 1.00 27.28 451 PRO A CA 1
ATOM 1461 C C . PRO A 1 196 ? 35.788 -8.424 52.671 1.00 25.32 451 PRO A C 1
ATOM 1462 O O . PRO A 1 196 ? 35.927 -7.241 52.984 1.00 22.07 451 PRO A O 1
ATOM 1466 N N . THR A 1 197 ? 34.607 -8.940 52.336 1.00 21.02 452 THR A N 1
ATOM 1467 C CA . THR A 1 197 ? 33.409 -8.099 52.372 1.00 23.24 452 THR A CA 1
ATOM 1468 C C . THR A 1 197 ? 32.853 -7.957 53.781 1.00 21.92 452 THR A C 1
ATOM 1469 O O . THR A 1 197 ? 32.657 -6.845 54.278 1.00 24.07 452 THR A O 1
ATOM 1473 N N . LYS A 1 198 ? 32.602 -9.058 54.449 1.00 21.33 453 LYS A N 1
ATOM 1474 C CA . LYS A 1 198 ? 31.913 -8.987 55.734 1.00 25.03 453 LYS A CA 1
ATOM 1475 C C . LYS A 1 198 ? 32.902 -8.580 56.823 1.00 25.02 453 LYS A C 1
ATOM 1476 O O . LYS A 1 198 ? 34.052 -9.013 56.800 1.00 23.68 453 LYS A O 1
ATOM 1482 N N . THR A 1 199 ? 32.458 -7.732 57.766 1.00 20.80 454 THR A N 1
ATOM 1483 C CA . THR A 1 199 ? 33.289 -7.235 58.869 1.00 25.40 454 THR A CA 1
ATOM 1484 C C . THR A 1 199 ? 32.672 -7.639 60.204 1.00 24.80 454 THR A C 1
ATOM 1485 O O . THR A 1 199 ? 31.672 -8.340 60.267 1.00 21.50 454 THR A O 1
ATOM 1489 N N . GLY A 1 200 ? 33.291 -7.189 61.282 1.00 25.20 455 GLY A N 1
ATOM 1490 C CA . GLY A 1 200 ? 32.723 -7.359 62.600 1.00 28.54 455 GLY A CA 1
ATOM 1491 C C . GLY A 1 200 ? 33.080 -8.680 63.252 1.00 30.25 455 GLY A C 1
ATOM 1492 O O . GLY A 1 200 ? 34.077 -9.345 62.941 1.00 26.14 455 GLY A O 1
ATOM 1493 N N . GLU A 1 201 ? 32.205 -9.084 64.169 1.00 29.38 456 GLU A N 1
ATOM 1494 C CA . GLU A 1 201 ? 32.526 -10.249 64.981 1.00 35.40 456 GLU A CA 1
ATOM 1495 C C . GLU A 1 201 ? 32.615 -11.503 64.112 1.00 34.20 456 GLU A C 1
ATOM 1496 O O . GLU A 1 201 ? 33.460 -12.373 64.347 1.00 31.61 456 GLU A O 1
ATOM 1502 N N . ARG A 1 202 ? 31.789 -11.594 63.079 1.00 26.29 457 ARG A N 1
ATOM 1503 C CA . ARG A 1 202 ? 31.802 -12.720 62.155 1.00 30.37 457 ARG A CA 1
ATOM 1504 C C . ARG A 1 202 ? 32.404 -12.340 60.811 1.00 28.40 457 ARG A C 1
ATOM 1505 O O . ARG A 1 202 ? 31.913 -12.749 59.759 1.00 28.17 457 ARG A O 1
ATOM 1513 N N . ALA A 1 203 ? 33.475 -11.552 60.826 1.00 25.88 458 ALA A N 1
ATOM 1514 C CA . ALA A 1 203 ? 34.089 -11.135 59.574 1.00 28.83 458 ALA A CA 1
ATOM 1515 C C . ALA A 1 203 ? 34.556 -12.358 58.800 1.00 26.62 458 ALA A C 1
ATOM 1516 O O . ALA A 1 203 ? 34.902 -13.389 59.382 1.00 28.78 458 ALA A O 1
ATOM 1518 N N . SER A 1 204 ? 34.551 -12.237 57.482 1.00 24.95 459 SER A N 1
ATOM 1519 C CA . SER A 1 204 ? 34.972 -13.324 56.612 1.00 33.34 459 SER A CA 1
ATOM 1520 C C . SER A 1 204 ? 36.472 -13.615 56.748 1.00 30.74 459 SER A C 1
ATOM 1521 O O . SER A 1 204 ? 37.264 -12.706 57.009 1.00 26.79 459 SER A O 1
ATOM 1524 N N . PRO A 1 205 ? 36.878 -14.882 56.613 1.00 30.58 460 PRO A N 1
ATOM 1525 C CA . PRO A 1 205 ? 38.318 -15.211 56.676 1.00 28.45 460 PRO A CA 1
ATOM 1526 C C . PRO A 1 205 ? 39.109 -14.483 55.594 1.00 26.35 460 PRO A C 1
ATOM 1527 O O . PRO A 1 205 ? 38.627 -14.303 54.479 1.00 24.33 460 PRO A O 1
ATOM 1531 N N . ILE A 1 206 ? 40.310 -13.996 55.949 1.00 25.77 461 ILE A N 1
ATOM 1532 C CA . ILE A 1 206 ? 41.150 -13.327 54.939 1.00 25.07 461 ILE A CA 1
ATOM 1533 C C . ILE A 1 206 ? 41.684 -14.342 53.928 1.00 28.03 461 ILE A C 1
ATOM 1534 O O . ILE A 1 206 ? 41.677 -15.559 54.145 1.00 25.11 461 ILE A O 1
ATOM 1539 N N . ASP A 1 207 ? 42.180 -13.817 52.811 1.00 25.31 462 ASP A N 1
ATOM 1540 C CA . ASP A 1 207 ? 4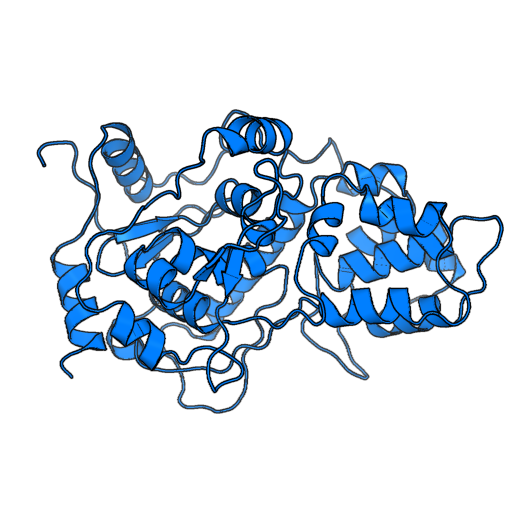2.637 -14.643 51.695 1.00 22.45 462 ASP A CA 1
ATOM 1541 C C . ASP A 1 207 ? 43.761 -15.589 52.114 1.00 29.42 462 ASP A C 1
ATOM 1542 O O . ASP A 1 207 ? 44.829 -15.158 52.563 1.00 23.15 462 ASP A O 1
ATOM 1547 N N . ASP A 1 208 ? 43.521 -16.888 51.891 1.00 26.95 463 ASP A N 1
ATOM 1548 C CA . ASP A 1 208 ? 44.450 -17.936 52.313 1.00 30.03 463 ASP A CA 1
ATOM 1549 C C . ASP A 1 208 ? 45.812 -17.843 51.634 1.00 34.19 463 ASP A C 1
ATOM 1550 O O . ASP A 1 208 ? 46.838 -18.130 52.262 1.00 33.42 463 ASP A O 1
ATOM 1555 N N . PHE A 1 209 ? 45.847 -17.531 50.332 1.00 29.53 464 PHE A N 1
ATOM 1556 C CA . PHE A 1 209 ? 47.134 -17.337 49.656 1.00 30.74 464 PHE A CA 1
ATOM 1557 C C . PHE A 1 209 ? 47.944 -16.213 50.300 1.00 29.89 464 PHE A C 1
ATOM 1558 O O . PHE A 1 209 ? 49.142 -16.371 50.549 1.00 29.98 464 PHE A O 1
ATOM 1566 N N . CYS A 1 210 ? 47.301 -15.069 50.592 1.00 29.92 465 CYS A N 1
ATOM 1567 C CA . CYS A 1 210 ? 48.006 -13.961 51.235 1.00 28.78 465 CYS A CA 1
ATOM 1568 C C . CYS A 1 210 ? 48.603 -14.368 52.573 1.00 28.31 465 CYS A C 1
ATOM 1569 O O . CYS A 1 210 ? 49.724 -13.973 52.892 1.00 27.63 465 CYS A O 1
ATOM 1572 N N . VAL A 1 211 ? 47.874 -15.162 53.365 1.00 26.18 466 VAL A N 1
ATOM 1573 C CA . VAL A 1 211 ? 48.393 -15.636 54.650 1.00 24.64 466 VAL A CA 1
ATOM 1574 C C . VAL A 1 211 ? 49.682 -16.441 54.472 1.00 29.42 466 VAL A C 1
ATOM 1575 O O . VAL A 1 211 ? 50.622 -16.309 55.264 1.00 29.05 466 VAL A O 1
ATOM 1579 N N . ARG A 1 212 ? 49.743 -17.307 53.460 1.00 29.56 467 ARG A N 1
ATOM 1580 C CA . ARG A 1 212 ? 50.974 -18.056 53.226 1.00 33.94 467 ARG A CA 1
ATOM 1581 C C . ARG A 1 212 ? 52.047 -17.172 52.600 1.00 32.13 467 ARG A C 1
ATOM 1582 O O . ARG A 1 212 ? 53.213 -17.225 53.000 1.00 31.99 467 ARG A O 1
ATOM 1590 N N . ALA A 1 213 ? 51.667 -16.360 51.608 1.00 31.66 468 ALA A N 1
ATOM 1591 C CA . ALA A 1 213 ? 52.643 -15.537 50.900 1.00 33.38 468 ALA A CA 1
ATOM 1592 C C . ALA A 1 213 ? 53.367 -14.573 51.832 1.00 34.00 468 ALA A C 1
ATOM 1593 O O . ALA A 1 213 ? 54.578 -14.358 51.685 1.00 32.29 468 ALA A O 1
ATOM 1595 N N . ALA A 1 214 ? 52.657 -14.014 52.820 1.00 29.01 469 ALA A N 1
ATOM 1596 C CA . ALA A 1 214 ? 53.272 -13.040 53.726 1.00 30.49 469 ALA A CA 1
ATOM 1597 C C . ALA A 1 214 ? 54.450 -13.620 54.496 1.00 32.79 469 ALA A C 1
ATOM 1598 O O . ALA A 1 214 ? 55.299 -12.864 54.985 1.00 32.80 469 ALA A O 1
ATOM 1600 N N . SER A 1 215 ? 54.546 -14.946 54.592 1.00 33.75 470 SER A N 1
ATOM 1601 C CA . SER A 1 215 ? 55.690 -15.538 55.265 1.00 34.03 470 SER A CA 1
ATOM 1602 C C . SER A 1 215 ? 56.998 -15.307 54.511 1.00 35.48 470 SER A C 1
ATOM 1603 O O . SER A 1 215 ? 58.064 -15.420 55.114 1.00 33.25 470 SER A O 1
ATOM 1606 N N . ASP A 1 216 ? 56.945 -14.962 53.224 1.00 36.50 471 ASP A N 1
ATOM 1607 C CA . ASP A 1 216 ? 58.136 -14.864 52.373 1.00 39.53 471 ASP A CA 1
ATOM 1608 C C . ASP A 1 216 ? 58.231 -13.432 51.843 1.00 34.92 471 ASP A C 1
ATOM 1609 O O . ASP A 1 216 ? 57.612 -13.090 50.831 1.00 35.51 471 ASP A O 1
ATOM 1614 N N . LEU A 1 217 ? 59.047 -12.608 52.500 1.00 37.47 472 LEU A N 1
ATOM 1615 C CA . LEU A 1 217 ? 59.099 -11.190 52.151 1.00 34.51 472 LEU A CA 1
ATOM 1616 C C . LEU A 1 217 ? 59.695 -10.967 50.767 1.00 35.64 472 LEU A C 1
ATOM 1617 O O . LEU A 1 217 ? 59.290 -10.034 50.060 1.00 36.52 472 LEU A O 1
ATOM 1622 N N . THR A 1 218 ? 60.618 -11.829 50.348 1.00 34.02 473 THR A N 1
ATOM 1623 C CA . THR A 1 218 ? 61.196 -11.687 49.018 1.00 35.91 473 THR A CA 1
ATOM 1624 C C . THR A 1 218 ? 60.159 -11.985 47.941 1.00 36.95 473 THR A C 1
ATOM 1625 O O . THR A 1 218 ? 59.973 -11.195 47.008 1.00 34.33 473 THR A O 1
ATOM 1629 N N . PHE A 1 219 ? 59.447 -13.105 48.074 1.00 35.34 474 PHE A N 1
ATOM 1630 C CA . PHE A 1 219 ? 58.347 -13.398 47.161 1.00 36.04 474 PHE A CA 1
ATOM 1631 C C . PHE A 1 219 ? 57.343 -12.252 47.104 1.00 33.92 474 PHE A C 1
ATOM 1632 O O . PHE A 1 219 ? 56.888 -11.865 46.021 1.00 32.62 474 PHE A O 1
ATOM 1640 N N . CYS A 1 220 ? 57.021 -11.660 48.233 1.00 31.04 475 CYS A N 1
ATOM 1641 C CA . CYS A 1 220 ? 56.015 -10.613 48.261 1.00 34.20 475 CYS A CA 1
ATOM 1642 C C . CYS A 1 220 ? 56.457 -9.333 47.559 1.00 34.03 475 CYS A C 1
ATOM 1643 O O . CYS A 1 220 ? 55.642 -8.522 47.171 1.00 33.28 475 CYS A O 1
ATOM 1646 N N . LYS A 1 221 ? 57.755 -9.178 47.381 1.00 32.29 476 LYS A N 1
ATOM 1647 C CA . LYS A 1 221 ? 58.277 -7.989 46.744 1.00 35.12 476 LYS A CA 1
ATOM 1648 C C . LYS A 1 221 ? 58.202 -8.076 45.223 1.00 35.95 476 LYS A C 1
ATOM 1649 O O . LYS A 1 221 ? 58.062 -7.069 44.565 1.00 35.31 476 LYS A O 1
ATOM 1655 N N . THR A 1 222 ? 58.236 -9.274 44.681 1.00 33.94 477 THR A N 1
ATOM 1656 C CA . THR A 1 222 ? 58.274 -9.465 43.239 1.00 33.82 477 THR A CA 1
ATOM 1657 C C . THR A 1 222 ? 56.997 -10.006 42.604 1.00 38.63 477 THR A C 1
ATOM 1658 O O . THR A 1 222 ? 56.846 -9.983 41.396 1.00 41.65 477 THR A O 1
ATOM 1662 N N . PHE A 1 223 ? 56.094 -10.518 43.411 1.00 33.44 478 PHE A N 1
ATOM 1663 C CA . PHE A 1 223 ? 54.872 -11.117 42.908 1.00 34.93 478 PHE A CA 1
ATOM 1664 C C . PHE A 1 223 ? 54.008 -10.056 42.234 1.00 35.17 478 PHE A C 1
ATOM 1665 O O . PHE A 1 223 ? 53.915 -8.923 42.725 1.00 34.13 478 PHE A O 1
ATOM 1673 N N . PRO A 1 224 ? 53.356 -10.389 41.116 1.00 36.01 479 PRO A N 1
ATOM 1674 C CA . PRO A 1 224 ? 52.477 -9.403 40.457 1.00 31.81 479 PRO A CA 1
ATOM 1675 C C . PRO A 1 224 ? 51.192 -9.115 41.226 1.00 30.14 479 PRO A C 1
ATOM 1676 O O . PRO A 1 224 ? 50.125 -9.651 40.899 1.00 26.10 479 PRO A O 1
ATOM 1680 N N . TRP A 1 225 ? 51.280 -8.281 42.269 1.00 27.82 480 TRP A N 1
ATOM 1681 C CA . TRP A 1 225 ? 50.067 -7.934 43.014 1.00 23.49 480 TRP A CA 1
ATOM 1682 C C . TRP A 1 225 ? 49.095 -7.115 42.177 1.00 27.37 480 TRP A C 1
ATOM 1683 O O . TRP A 1 225 ? 47.912 -7.038 42.526 1.00 26.87 480 TRP A O 1
ATOM 1694 N N . GLY A 1 226 ? 49.571 -6.485 41.099 1.00 30.24 481 GLY A N 1
ATOM 1695 C CA . GLY A 1 226 ? 48.657 -5.843 40.161 1.00 28.47 481 GLY A CA 1
ATOM 1696 C C . GLY A 1 226 ? 47.718 -6.828 39.492 1.00 29.75 481 GLY A C 1
ATOM 1697 O O . GLY A 1 226 ? 46.513 -6.587 39.398 1.00 24.70 481 GLY A O 1
ATOM 1698 N N . ARG A 1 227 ? 48.261 -7.952 39.006 1.00 26.00 482 ARG A N 1
ATOM 1699 C CA . ARG A 1 227 ? 47.407 -8.981 38.421 1.00 27.50 482 ARG A CA 1
ATOM 1700 C C . ARG A 1 227 ? 46.446 -9.549 39.457 1.00 24.88 482 ARG A C 1
ATOM 1701 O O . ARG A 1 227 ? 45.243 -9.701 39.193 1.00 27.66 482 ARG A O 1
ATOM 1709 N N . TYR A 1 228 ? 46.958 -9.855 40.652 1.00 23.43 483 TYR A N 1
ATOM 1710 C CA . TYR A 1 228 ? 46.125 -10.423 41.717 1.00 26.11 483 TYR A CA 1
ATOM 1711 C C . TYR A 1 228 ? 44.996 -9.472 42.114 1.00 24.64 483 TYR A C 1
ATOM 1712 O O . TYR A 1 228 ? 43.828 -9.866 42.179 1.00 23.91 483 TYR A O 1
ATOM 1721 N N . SER A 1 229 ? 45.313 -8.197 42.358 1.00 26.53 484 SER A N 1
ATOM 1722 C CA . SER A 1 229 ? 44.227 -7.261 42.669 1.00 20.88 484 SER A CA 1
ATOM 1723 C C . SER A 1 229 ? 43.288 -7.087 41.489 1.00 19.99 484 SER A C 1
ATOM 1724 O O . SER A 1 229 ? 42.079 -6.890 41.682 1.00 23.73 484 SER A O 1
ATOM 1727 N N . PHE A 1 230 ? 43.811 -7.141 40.264 1.00 22.34 485 PHE A N 1
ATOM 1728 C CA . PHE A 1 230 ? 42.940 -7.012 39.090 1.00 24.35 485 PHE A CA 1
ATOM 1729 C C . PHE A 1 230 ? 41.955 -8.170 39.005 1.00 25.07 485 PHE A C 1
ATOM 1730 O O . PHE A 1 230 ? 40.744 -7.964 38.821 1.00 26.50 485 PHE A O 1
ATOM 1738 N N . GLU A 1 231 ? 42.456 -9.406 39.133 1.00 25.02 486 GLU A N 1
ATOM 1739 C CA . GLU A 1 231 ? 41.560 -10.557 39.105 1.00 26.09 486 GLU A CA 1
ATOM 1740 C C . GLU A 1 231 ? 40.541 -10.514 40.244 1.00 26.23 486 GLU A C 1
ATOM 1741 O O . GLU A 1 231 ? 39.394 -10.905 40.059 1.00 23.73 486 GLU A O 1
ATOM 1747 N N . TYR A 1 232 ? 40.926 -10.008 41.409 1.00 22.89 487 TYR A N 1
ATOM 1748 C CA . TYR A 1 232 ? 39.966 -9.891 42.494 1.00 24.61 487 TYR A CA 1
ATOM 1749 C C . TYR A 1 232 ? 38.898 -8.862 42.152 1.00 24.79 487 TYR A C 1
ATOM 1750 O O . TYR A 1 232 ? 37.706 -9.095 42.393 1.00 20.24 487 TYR A O 1
ATOM 1759 N N . MET A 1 233 ? 39.301 -7.748 41.516 1.00 21.70 488 MET A N 1
ATOM 1760 C CA . MET A 1 233 ? 38.337 -6.716 41.118 1.00 23.94 488 MET A CA 1
ATOM 1761 C C . MET A 1 233 ? 37.383 -7.234 40.042 1.00 24.92 488 MET A C 1
ATOM 1762 O O . MET A 1 233 ? 36.198 -6.875 40.023 1.00 23.85 488 MET A O 1
ATOM 1767 N N . LEU A 1 234 ? 37.879 -8.070 39.123 1.00 24.37 489 LEU A N 1
ATOM 1768 C CA . LEU A 1 234 ? 37.001 -8.702 38.143 1.00 22.82 489 LEU A CA 1
ATOM 1769 C C . LEU A 1 234 ? 35.919 -9.533 38.825 1.00 22.08 489 LEU A C 1
ATOM 1770 O O . LEU A 1 234 ? 34.776 -9.572 38.362 1.00 23.43 489 LEU A O 1
ATOM 1775 N N . LYS A 1 235 ? 36.271 -10.238 39.901 1.00 24.84 490 LYS A N 1
ATOM 1776 C CA . LYS A 1 235 ? 35.272 -10.989 40.668 1.00 24.71 490 LYS A CA 1
ATOM 1777 C C . LYS A 1 235 ? 34.226 -10.067 41.273 1.00 23.71 490 LYS A C 1
ATOM 1778 O O . LYS A 1 235 ? 33.025 -10.376 41.244 1.00 22.12 490 LYS A O 1
ATOM 1784 N N . SER A 1 236 ? 34.658 -8.940 41.841 1.00 22.49 491 SER A N 1
ATOM 1785 C CA . SER A 1 236 ? 33.696 -8.032 42.463 1.00 25.49 491 SER A CA 1
ATOM 1786 C C . SER A 1 236 ? 32.753 -7.432 41.434 1.00 22.72 491 SER A C 1
ATOM 1787 O O . SER A 1 236 ? 31.571 -7.191 41.732 1.00 21.75 491 SER A O 1
ATOM 1790 N N . ILE A 1 237 ? 33.282 -7.108 40.247 1.00 20.01 492 ILE A N 1
ATOM 1791 C CA . ILE A 1 237 ? 32.446 -6.593 39.162 1.00 24.00 492 ILE A CA 1
ATOM 1792 C C . ILE A 1 237 ? 31.370 -7.614 38.794 1.00 19.86 492 ILE A C 1
ATOM 1793 O O . ILE A 1 237 ? 30.187 -7.287 38.694 1.00 23.19 492 ILE A O 1
ATOM 1798 N N . SER A 1 238 ? 31.773 -8.870 38.567 1.00 23.11 493 SER A N 1
ATOM 1799 C CA . SER A 1 238 ? 30.804 -9.909 38.223 1.00 23.02 493 SER A CA 1
ATOM 1800 C C . SER A 1 238 ? 29.779 -10.100 39.341 1.00 25.21 493 SER A C 1
ATOM 1801 O O . SER A 1 238 ? 28.572 -10.190 39.079 1.00 25.27 493 SER A O 1
ATOM 1804 N N . HIS A 1 239 ? 30.234 -10.144 40.600 1.00 25.03 494 HIS A N 1
ATOM 1805 C CA . HIS A 1 239 ? 29.280 -10.310 41.697 1.00 26.09 494 HIS A CA 1
ATOM 1806 C C . HIS A 1 239 ? 28.311 -9.138 41.755 1.00 27.33 494 HIS A C 1
ATOM 1807 O O . HIS A 1 239 ? 27.113 -9.326 42.005 1.00 24.72 494 HIS A O 1
ATOM 1814 N N . THR A 1 240 ? 28.809 -7.923 41.494 1.00 26.39 495 THR A N 1
ATOM 1815 C CA . THR A 1 240 ? 27.970 -6.732 41.523 1.00 22.82 495 THR A CA 1
ATOM 1816 C C . THR A 1 240 ? 26.912 -6.792 40.427 1.00 26.30 495 THR A C 1
ATOM 1817 O O . THR A 1 240 ? 25.715 -6.567 40.677 1.00 24.95 495 THR A O 1
ATOM 1821 N N . LEU A 1 241 ? 27.331 -7.129 39.202 1.00 25.25 496 LEU A N 1
ATOM 1822 C CA . LEU A 1 241 ? 26.379 -7.203 38.097 1.00 27.81 496 LEU A CA 1
ATOM 1823 C C . LEU A 1 241 ? 25.336 -8.302 38.326 1.00 28.40 496 LEU A C 1
ATOM 1824 O O . LEU A 1 241 ? 24.145 -8.092 38.061 1.00 30.13 496 LEU A O 1
ATOM 1829 N N . ASP A 1 242 ? 25.760 -9.474 38.828 1.00 28.78 497 ASP A N 1
ATOM 1830 C CA . ASP A 1 242 ? 24.808 -10.547 39.153 1.00 28.62 497 ASP A CA 1
ATOM 1831 C C . ASP A 1 242 ? 23.808 -10.084 40.202 1.00 28.55 497 ASP A C 1
ATOM 1832 O O . ASP A 1 242 ? 22.599 -10.343 40.106 1.00 29.90 497 ASP A O 1
ATOM 1837 N N . HIS A 1 243 ? 24.308 -9.365 41.200 1.00 26.21 498 HIS A N 1
ATOM 1838 C CA . HIS A 1 243 ? 23.474 -8.901 42.293 1.00 27.48 498 HIS A CA 1
ATOM 1839 C C . HIS A 1 243 ? 22.332 -8.022 41.808 1.00 29.42 498 HIS A C 1
ATOM 1840 O O . HIS A 1 243 ? 21.172 -8.234 42.176 1.00 26.39 498 HIS A O 1
ATOM 1847 N N . PHE A 1 244 ? 22.636 -7.025 40.981 1.00 25.81 499 PHE A N 1
ATOM 1848 C CA . PHE A 1 244 ? 21.590 -6.106 40.565 1.00 31.11 499 PHE A CA 1
ATOM 1849 C C . PHE A 1 244 ? 20.693 -6.703 39.499 1.00 33.07 499 PHE A C 1
ATOM 1850 O O . PHE A 1 244 ? 19.530 -6.302 39.396 1.00 29.99 499 PHE A O 1
ATOM 1858 N N . ASN A 1 245 ? 21.222 -7.606 38.676 1.00 32.62 500 ASN A N 1
ATOM 1859 C CA . ASN A 1 245 ? 20.429 -8.281 37.650 1.00 27.96 500 ASN A CA 1
ATOM 1860 C C . ASN A 1 245 ? 19.607 -7.308 36.805 1.00 33.65 500 ASN A C 1
ATOM 1861 O O . ASN A 1 245 ? 18.421 -7.533 36.538 1.00 33.84 500 ASN A O 1
ATOM 1866 N N . GLY A 1 246 ? 20.223 -6.200 36.393 1.00 30.40 501 GLY A N 1
ATOM 1867 C CA . GLY A 1 246 ? 19.545 -5.277 35.504 1.00 28.91 501 GLY A CA 1
ATOM 1868 C C . GLY A 1 246 ? 18.708 -4.184 36.136 1.00 37.54 501 GLY A C 1
ATOM 1869 O O . GLY A 1 246 ? 18.232 -3.301 35.408 1.00 31.50 501 GLY A O 1
ATOM 1870 N N . VAL A 1 247 ? 18.482 -4.211 37.450 1.00 32.97 502 VAL A N 1
ATOM 1871 C CA . VAL A 1 247 ? 17.629 -3.220 38.093 1.00 36.50 502 VAL A CA 1
ATOM 1872 C C . VAL A 1 247 ? 18.345 -2.631 39.292 1.00 31.06 502 VAL A C 1
ATOM 1873 O O . VAL A 1 247 ? 19.020 -3.349 40.040 1.00 28.99 502 VAL A O 1
ATOM 1877 N N . VAL A 1 248 ? 18.226 -1.322 39.457 1.00 28.29 503 VAL A N 1
ATOM 1878 C CA . VAL A 1 248 ? 18.835 -0.624 40.583 1.00 29.50 503 VAL A CA 1
ATOM 1879 C C . VAL A 1 248 ? 17.706 -0.309 41.556 1.00 31.75 503 VAL A C 1
ATOM 1880 O O . VAL A 1 248 ? 16.760 0.400 41.179 1.00 30.22 503 VAL A O 1
ATOM 1884 N N . PRO A 1 249 ? 17.726 -0.858 42.763 1.00 30.98 504 PRO A N 1
ATOM 1885 C CA . PRO A 1 249 ? 16.664 -0.576 43.733 1.00 29.77 504 PRO A CA 1
ATOM 1886 C C . PRO A 1 249 ? 16.788 0.829 44.302 1.00 28.88 504 PRO A C 1
ATOM 1887 O O . PRO A 1 249 ? 17.853 1.440 44.289 1.00 29.84 504 PRO A O 1
ATOM 1891 N N . ASN A 1 250 ? 15.665 1.346 44.801 1.00 32.41 505 ASN A N 1
ATOM 1892 C CA . ASN A 1 250 ? 15.628 2.646 45.474 1.00 33.11 505 ASN A CA 1
ATOM 1893 C C . ASN A 1 250 ? 15.900 2.347 46.943 1.00 30.34 505 ASN A C 1
ATOM 1894 O O . ASN A 1 250 ? 14.995 2.032 47.708 1.00 34.26 505 ASN A O 1
ATOM 1899 N N . THR A 1 251 ? 17.167 2.412 47.343 1.00 28.88 506 THR A N 1
ATOM 1900 C CA . THR A 1 251 ? 17.537 2.054 48.704 1.00 32.22 506 THR A CA 1
ATOM 1901 C C . THR A 1 251 ? 18.678 2.898 49.245 1.00 30.12 506 THR A C 1
ATOM 1902 O O . THR A 1 251 ? 19.543 3.351 48.499 1.00 27.15 506 THR A O 1
ATOM 1906 N N . GLN A 1 252 ? 18.709 3.053 50.562 1.00 28.86 507 GLN A N 1
ATOM 1907 C CA . GLN A 1 252 ? 19.854 3.711 51.180 1.00 28.39 507 GLN A CA 1
ATOM 1908 C C . GLN A 1 252 ? 20.864 2.697 51.697 1.00 28.66 507 GLN A C 1
ATOM 1909 O O . GLN A 1 252 ? 21.895 3.090 52.270 1.00 30.25 507 GLN A O 1
ATOM 1915 N N . SER A 1 253 ? 20.634 1.412 51.456 1.00 22.40 508 SER A N 1
ATOM 1916 C CA . SER A 1 253 ? 21.545 0.368 51.946 1.00 25.46 508 SER A CA 1
ATOM 1917 C C . SER A 1 253 ? 22.719 0.230 50.988 1.00 24.29 508 SER A C 1
ATOM 1918 O O . SER A 1 253 ? 22.503 0.077 49.782 1.00 22.13 508 SER A O 1
ATOM 1921 N N . PRO A 1 254 ? 23.956 0.374 51.460 1.00 23.21 509 PRO A N 1
ATOM 1922 C CA . PRO A 1 254 ? 25.118 0.319 50.569 1.00 25.00 509 PRO A CA 1
ATOM 1923 C C . PRO A 1 254 ? 25.432 -1.078 50.042 1.00 22.45 509 PRO A C 1
ATOM 1924 O O . PRO A 1 254 ? 25.211 -2.094 50.707 1.00 23.73 509 PRO A O 1
ATOM 1928 N N . TRP A 1 255 ? 25.942 -1.120 48.814 1.00 22.50 510 TRP A N 1
ATOM 1929 C CA . TRP A 1 255 ? 26.363 -2.379 48.202 1.00 22.30 510 TRP A CA 1
ATOM 1930 C C . TRP A 1 255 ? 27.893 -2.465 48.157 1.00 19.92 510 TRP A C 1
ATOM 1931 O O . TRP A 1 255 ? 28.546 -1.577 47.587 1.00 20.55 510 TRP A O 1
ATOM 1942 N N . PRO A 1 256 ? 28.518 -3.477 48.776 1.00 19.22 511 PRO A N 1
ATOM 1943 C CA . PRO A 1 256 ? 29.990 -3.551 48.789 1.00 21.15 511 PRO A CA 1
ATOM 1944 C C . PRO A 1 256 ? 30.595 -3.991 47.461 1.00 20.02 511 PRO A C 1
ATOM 1945 O O . PRO A 1 256 ? 30.149 -4.956 46.830 1.00 21.31 511 PRO A O 1
ATOM 1949 N N . VAL A 1 257 ? 31.656 -3.293 47.069 1.00 19.37 512 VAL A N 1
ATOM 1950 C CA . VAL A 1 257 ? 32.442 -3.609 45.871 1.00 21.39 512 VAL A CA 1
ATOM 1951 C C . VAL A 1 257 ? 33.891 -3.718 46.318 1.00 19.88 512 VAL A C 1
ATOM 1952 O O . VAL A 1 257 ? 34.644 -2.738 46.212 1.00 20.33 512 VAL A O 1
ATOM 1956 N N . PRO A 1 258 ? 34.296 -4.859 46.861 1.00 20.99 513 PRO A N 1
ATOM 1957 C CA . PRO A 1 258 ? 35.592 -4.959 47.543 1.00 21.83 513 PRO A CA 1
ATOM 1958 C C . PRO A 1 258 ? 36.790 -5.083 46.603 1.00 22.25 513 PRO A C 1
ATOM 1959 O O . PRO A 1 258 ? 36.698 -5.559 45.467 1.00 23.65 513 PRO A O 1
ATOM 1963 N N . GLY A 1 259 ? 37.942 -4.662 47.114 1.00 24.57 514 GLY A N 1
ATOM 1964 C CA . GLY A 1 259 ? 39.195 -4.782 46.384 1.00 24.52 514 GLY A CA 1
ATOM 1965 C C . GLY A 1 259 ? 39.779 -3.430 45.980 1.00 23.30 514 GLY A C 1
ATOM 1966 O O . GLY A 1 259 ? 39.249 -2.360 46.294 1.00 20.16 514 GLY A O 1
ATOM 1967 N N . PHE A 1 260 ? 40.880 -3.501 45.223 1.00 22.95 515 PHE A N 1
ATOM 1968 C CA . PHE A 1 260 ? 41.641 -2.296 44.879 1.00 20.42 515 PHE A CA 1
ATOM 1969 C C . PHE A 1 260 ? 40.910 -1.579 43.743 1.00 23.56 515 PHE A C 1
ATOM 1970 O O . PHE A 1 260 ? 41.119 -1.844 42.558 1.00 25.16 515 PHE A O 1
ATOM 1978 N N . CYS A 1 261 ? 40.052 -0.632 44.106 1.00 21.66 516 CYS A N 1
ATOM 1979 C CA . CYS A 1 261 ? 39.128 -0.040 43.147 1.00 21.14 516 CYS A CA 1
ATOM 1980 C C . CYS A 1 261 ? 39.650 1.277 42.577 1.00 25.57 516 CYS A C 1
ATOM 1981 O O . CYS A 1 261 ? 38.944 1.927 41.797 1.00 22.89 516 CYS A O 1
ATOM 1984 N N . VAL A 1 262 ? 40.871 1.687 42.950 1.00 23.12 517 VAL A N 1
ATOM 1985 C CA . VAL A 1 262 ? 41.376 2.997 42.527 1.00 22.35 517 VAL A CA 1
ATOM 1986 C C . VAL A 1 262 ? 41.429 3.118 41.009 1.00 23.62 517 VAL A C 1
ATOM 1987 O O . VAL A 1 262 ? 40.972 4.145 40.480 1.00 23.43 517 VAL A O 1
ATOM 1991 N N . PRO A 1 263 ? 41.944 2.139 40.252 1.00 23.49 518 PRO A N 1
ATOM 1992 C CA . PRO A 1 263 ? 41.876 2.286 38.786 1.00 25.78 518 PRO A CA 1
ATOM 1993 C C . PRO A 1 263 ? 40.464 2.512 38.279 1.00 26.73 518 PRO A C 1
ATOM 1994 O O . PRO A 1 263 ? 40.268 3.367 37.403 1.00 24.37 518 PRO A O 1
ATOM 1998 N N . LEU A 1 264 ? 39.471 1.780 38.820 1.00 28.33 519 LEU A N 1
ATOM 1999 C CA . LEU A 1 264 ? 38.079 1.964 38.398 1.00 27.95 519 LEU A CA 1
ATOM 2000 C C . LEU A 1 264 ? 37.516 3.317 38.798 1.00 27.82 519 LEU A C 1
ATOM 2001 O O . LEU A 1 264 ? 36.722 3.900 38.050 1.00 27.70 519 LEU A O 1
ATOM 2006 N N . GLU A 1 265 ? 37.923 3.841 39.955 1.00 26.35 520 GLU A N 1
ATOM 2007 C CA . GLU A 1 265 ? 37.450 5.152 40.385 1.00 27.55 520 GLU A CA 1
ATOM 2008 C C . GLU A 1 265 ? 37.894 6.220 39.415 1.00 26.52 520 GLU A C 1
ATOM 2009 O O . GLU A 1 265 ? 37.167 7.185 39.174 1.00 29.46 520 GLU A O 1
ATOM 2015 N N . PHE A 1 266 ? 39.124 6.100 38.901 1.00 25.95 521 PHE A N 1
ATOM 2016 C CA . PHE A 1 266 ? 39.677 7.113 38.016 1.00 28.79 521 PHE A CA 1
ATOM 2017 C C . PHE A 1 266 ? 39.464 6.842 36.533 1.00 28.10 521 PHE A C 1
ATOM 2018 O O . PHE A 1 266 ? 39.660 7.758 35.723 1.00 29.16 521 PHE A O 1
ATOM 2026 N N . LEU A 1 267 ? 39.092 5.618 36.148 1.00 26.27 522 LEU A N 1
ATOM 2027 C CA . LEU A 1 267 ? 39.011 5.293 34.720 1.00 27.53 522 LEU A CA 1
ATOM 2028 C C . LEU A 1 267 ? 38.154 6.267 33.909 1.00 26.28 522 LEU A C 1
ATOM 2029 O O . LEU A 1 267 ? 38.565 6.727 32.840 1.00 28.97 522 LEU A O 1
ATOM 2034 N N . ALA A 1 268 ? 36.922 6.533 34.352 1.00 27.65 523 ALA A N 1
ATOM 2035 C CA . ALA A 1 268 ? 36.058 7.419 33.570 1.00 28.60 523 ALA A CA 1
ATOM 2036 C C . ALA A 1 268 ? 36.695 8.794 33.357 1.00 25.48 523 ALA A C 1
ATOM 2037 O O . ALA A 1 268 ? 36.559 9.400 32.281 1.00 30.55 523 ALA A O 1
ATOM 2039 N N . PHE A 1 269 ? 37.361 9.314 34.393 1.00 28.80 524 PHE A N 1
ATOM 2040 C CA . PHE A 1 269 ? 37.973 10.637 34.332 1.00 26.73 524 PHE A CA 1
ATOM 2041 C C . PHE A 1 269 ? 39.169 10.646 33.397 1.00 33.45 524 PHE A C 1
ATOM 2042 O O . PHE A 1 269 ? 39.407 11.633 32.683 1.00 35.72 524 PHE A O 1
ATOM 2050 N N . GLU A 1 270 ? 39.923 9.547 33.366 1.00 29.87 525 GLU A N 1
ATOM 2051 C CA . GLU A 1 270 ? 41.069 9.493 32.468 1.00 33.21 525 GLU A CA 1
ATOM 2052 C C . GLU A 1 270 ? 40.631 9.338 31.022 1.00 33.42 525 GLU A C 1
ATOM 2053 O O . GLU A 1 270 ? 41.336 9.773 30.112 1.00 30.00 525 GLU A O 1
ATOM 2059 N N . ALA A 1 271 ? 39.455 8.764 30.788 1.00 30.06 526 ALA A N 1
ATOM 2060 C CA . ALA A 1 271 ? 39.037 8.499 29.418 1.00 35.54 526 ALA A CA 1
ATOM 2061 C C . ALA A 1 271 ? 38.146 9.585 28.838 1.00 30.46 526 ALA A C 1
ATOM 2062 O O . ALA A 1 271 ? 38.015 9.666 27.612 1.00 35.83 526 ALA A O 1
ATOM 2064 N N . ILE A 1 272 ? 37.595 10.457 29.672 1.00 31.23 527 ILE A N 1
ATOM 2065 C CA . ILE A 1 272 ? 36.645 11.457 29.193 1.00 32.36 527 ILE A CA 1
ATOM 2066 C C . ILE A 1 272 ? 37.082 12.859 29.597 1.00 34.38 527 ILE A C 1
ATOM 2067 O O . ILE A 1 272 ? 36.993 13.239 30.774 1.00 32.99 527 ILE A O 1
ATOM 2072 N N . PRO A 1 273 ? 37.598 13.630 28.647 1.00 34.84 528 PRO A N 1
ATOM 2073 C CA . PRO A 1 273 ? 38.096 14.986 28.945 1.00 35.87 528 PRO A CA 1
ATOM 2074 C C . PRO A 1 273 ? 37.114 15.897 29.661 1.00 40.04 528 PRO A C 1
ATOM 2075 O O . PRO A 1 273 ? 37.552 16.716 30.477 1.00 41.74 528 PRO A O 1
ATOM 2079 N N . SER A 1 274 ? 35.817 15.840 29.332 1.00 37.56 529 SER A N 1
ATOM 2080 C CA . SER A 1 274 ? 34.851 16.684 30.033 1.00 39.05 529 SER A CA 1
ATOM 2081 C C . SER A 1 274 ? 34.831 16.384 31.526 1.00 36.65 529 SER A C 1
ATOM 2082 O O . SER A 1 274 ? 34.726 17.301 32.343 1.00 35.76 529 SER A O 1
ATOM 2085 N N . LEU A 1 275 ? 34.936 15.104 31.901 1.00 35.06 530 LEU A N 1
ATOM 2086 C CA . LEU A 1 275 ? 34.987 14.746 33.318 1.00 33.72 530 LEU A CA 1
ATOM 2087 C C . LEU A 1 275 ? 36.325 15.118 33.942 1.00 35.65 530 LEU A C 1
ATOM 2088 O O . LEU A 1 275 ? 36.365 15.689 35.040 1.00 36.53 530 LEU A O 1
ATOM 2093 N N . ARG A 1 276 ? 37.428 14.816 33.250 1.00 32.68 531 ARG A N 1
ATOM 2094 C CA . ARG A 1 276 ? 38.759 15.144 33.769 1.00 39.02 531 ARG A CA 1
ATOM 2095 C C . ARG A 1 276 ? 38.901 16.641 34.037 1.00 40.27 531 ARG A C 1
ATOM 2096 O O . ARG A 1 276 ? 39.389 17.054 35.095 1.00 40.29 531 ARG A O 1
ATOM 2104 N N . GLU A 1 277 ? 38.448 17.469 33.094 1.00 41.97 532 GLU A N 1
ATOM 2105 C CA . GLU A 1 277 ? 38.597 18.915 33.232 1.00 42.88 532 GLU A CA 1
ATOM 2106 C C . GLU A 1 277 ? 37.816 19.437 34.425 1.00 45.84 532 GLU A C 1
ATOM 2107 O O . GLU A 1 277 ? 38.256 20.362 35.116 1.00 43.93 532 GLU A O 1
ATOM 2113 N N . ARG A 1 278 ? 36.667 18.861 34.708 1.00 43.79 533 ARG A N 1
ATOM 2114 C CA . ARG A 1 278 ? 35.854 19.401 35.786 1.00 45.75 533 ARG A CA 1
ATOM 2115 C C . ARG A 1 278 ? 36.132 18.780 37.138 1.00 42.33 533 ARG A C 1
ATOM 2116 O O . ARG A 1 278 ? 35.935 19.415 38.158 1.00 41.68 533 ARG A O 1
ATOM 2124 N N . PHE A 1 279 ? 36.628 17.560 37.152 1.00 40.25 534 PHE A N 1
ATOM 2125 C CA . PHE A 1 279 ? 36.790 16.880 38.425 1.00 44.02 534 PHE A CA 1
ATOM 2126 C C . PHE A 1 279 ? 38.193 16.427 38.788 1.00 45.93 534 PHE A C 1
ATOM 2127 O O . PHE A 1 279 ? 38.385 15.938 39.912 1.00 43.88 534 PHE A O 1
ATOM 2135 N N . ILE A 1 280 ? 39.170 16.566 37.902 1.00 42.48 535 ILE A N 1
ATOM 2136 C CA . ILE A 1 280 ? 40.527 16.107 38.169 1.00 45.21 535 ILE A CA 1
ATOM 2137 C C . ILE A 1 280 ? 41.482 17.289 38.126 1.00 46.46 535 ILE A C 1
ATOM 2138 O O . ILE A 1 280 ? 41.293 18.222 37.339 1.00 43.71 535 ILE A O 1
ATOM 2143 N N . GLU A 1 281 ? 42.498 17.256 38.987 1.00 46.01 536 GLU A N 1
ATOM 2144 C CA . GLU A 1 281 ? 43.538 18.275 39.004 1.00 51.32 536 GLU A CA 1
ATOM 2145 C C . GLU A 1 281 ? 44.893 17.593 39.126 1.00 56.98 536 GLU A C 1
ATOM 2146 O O . GLU A 1 281 ? 45.003 16.505 39.702 1.00 54.77 536 GLU A O 1
ATOM 2152 N N . GLU A 1 282 ? 45.916 18.233 38.553 1.00 62.47 537 GLU A N 1
ATOM 2153 C CA . GLU A 1 282 ? 47.262 17.685 38.594 1.00 63.48 537 GLU A CA 1
ATOM 2154 C C . GLU A 1 282 ? 47.818 17.787 40.007 1.00 73.07 537 GLU A C 1
ATOM 2155 O O . GLU A 1 282 ? 47.563 18.751 40.736 1.00 72.34 537 GLU A O 1
ATOM 2161 N N . LYS A 1 283 ? 48.557 16.768 40.406 1.00 64.65 538 LYS A N 1
ATOM 2162 C CA . LYS A 1 283 ? 49.112 16.708 41.743 1.00 67.68 538 LYS A CA 1
ATOM 2163 C C . LYS A 1 283 ? 50.540 17.215 41.607 1.00 72.57 538 LYS A C 1
ATOM 2164 O O . LYS A 1 283 ? 51.395 16.533 41.032 1.00 70.85 538 LYS A O 1
ATOM 2170 N N . GLU A 1 284 ? 50.786 18.427 42.100 1.00 77.46 539 GLU A N 1
ATOM 2171 C CA . GLU A 1 284 ? 52.097 19.040 41.942 1.00 79.03 539 GLU A CA 1
ATOM 2172 C C . GLU A 1 284 ? 53.115 18.363 42.844 1.00 77.03 539 GLU A C 1
ATOM 2173 O O . GLU A 1 284 ? 52.836 18.045 44.004 1.00 71.46 539 GLU A O 1
ATOM 2179 N N . GLY A 1 285 ? 54.299 18.139 42.294 1.00 78.65 540 GLY A N 1
ATOM 2180 C CA . GLY A 1 285 ? 55.366 17.458 42.977 1.00 77.34 540 GLY A CA 1
ATOM 2181 C C . GLY A 1 285 ? 55.535 16.040 42.484 1.00 76.90 540 GLY A C 1
ATOM 2182 O O . GLY A 1 285 ? 56.581 15.424 42.718 1.00 78.90 540 GLY A O 1
ATOM 2183 N N . SER A 1 286 ? 54.520 15.529 41.791 1.00 66.76 541 SER A N 1
ATOM 2184 C CA . SER A 1 286 ? 54.502 14.166 41.298 1.00 67.35 541 SER A CA 1
ATOM 2185 C C . SER A 1 286 ? 55.558 13.988 40.217 1.00 75.84 541 SER A C 1
ATOM 2186 O O . SER A 1 286 ? 55.910 14.925 39.497 1.00 76.92 541 SER A O 1
ATOM 2189 N N . HIS A 1 287 ? 56.068 12.767 40.114 1.00 77.28 542 HIS A N 1
ATOM 2190 C CA . HIS A 1 287 ? 57.058 12.419 39.108 1.00 76.59 542 HIS A CA 1
ATOM 2191 C C . HIS A 1 287 ? 56.370 11.909 37.854 1.00 73.70 542 HIS A C 1
ATOM 2192 O O . HIS A 1 287 ? 55.416 11.130 37.929 1.00 68.52 542 HIS A O 1
ATOM 2199 N N . ALA A 1 288 ? 56.875 12.341 36.694 1.00 73.43 543 ALA A N 1
ATOM 2200 C CA . ALA A 1 288 ? 56.245 11.954 35.441 1.00 71.38 543 ALA A CA 1
ATOM 2201 C C . ALA A 1 288 ? 56.465 10.481 35.138 1.00 68.76 543 ALA A C 1
ATOM 2202 O O . ALA A 1 288 ? 55.800 9.936 34.248 1.00 63.65 543 ALA A O 1
ATOM 2204 N N . GLY A 1 289 ? 57.357 9.824 35.884 1.00 63.03 544 GLY A N 1
ATOM 2205 C CA . GLY A 1 289 ? 57.561 8.401 35.727 1.00 61.48 544 GLY A CA 1
ATOM 2206 C C . GLY A 1 289 ? 56.534 7.560 36.455 1.00 54.53 544 GLY A C 1
ATOM 2207 O O . GLY A 1 289 ? 56.446 6.357 36.195 1.00 50.24 544 GLY A O 1
ATOM 2208 N N . CYS A 1 290 ? 55.780 8.162 37.387 1.00 52.85 545 CYS A N 1
ATOM 2209 C CA . CYS A 1 290 ? 54.797 7.440 38.198 1.00 47.22 545 CYS A CA 1
ATOM 2210 C C . CYS A 1 290 ? 53.558 7.047 37.393 1.00 43.77 545 CYS A C 1
ATOM 2211 O O . CYS A 1 290 ? 53.330 7.548 36.289 1.00 44.75 545 CYS A O 1
ATOM 2214 N N . PRO A 1 291 ? 52.737 6.139 37.923 1.00 40.45 546 PRO A N 1
ATOM 2215 C CA . PRO A 1 291 ? 51.447 5.837 37.289 1.00 37.57 546 PRO A CA 1
ATOM 2216 C C . PRO A 1 291 ? 50.474 6.994 37.492 1.00 36.15 546 PRO A C 1
ATOM 2217 O O . PRO A 1 291 ? 50.749 7.944 38.224 1.00 37.46 546 PRO A O 1
ATOM 2221 N N . ARG A 1 292 ? 49.297 6.883 36.873 1.00 33.92 547 ARG A N 1
ATOM 2222 C CA . ARG A 1 292 ? 48.321 7.974 36.921 1.00 35.04 547 ARG A CA 1
ATOM 2223 C C . ARG A 1 292 ? 47.835 8.315 38.332 1.00 32.83 547 ARG A C 1
ATOM 2224 O O . ARG A 1 292 ? 47.610 9.495 38.633 1.00 37.28 547 ARG A O 1
ATOM 2232 N N . MET A 1 293 ? 47.635 7.314 39.199 1.00 31.23 548 MET A N 1
ATOM 2233 C CA . MET A 1 293 ? 47.086 7.611 40.529 1.00 32.52 548 MET A CA 1
ATOM 2234 C C . MET A 1 293 ? 47.987 8.527 41.357 1.00 35.50 548 MET A C 1
ATOM 2235 O O . MET A 1 293 ? 47.490 9.217 42.252 1.00 35.76 548 MET A O 1
ATOM 2240 N N . CYS A 1 294 ? 49.293 8.543 41.088 1.00 35.41 549 CYS A N 1
ATOM 2241 C CA . CYS A 1 294 ? 50.197 9.402 41.833 1.00 38.33 549 CYS A CA 1
ATOM 2242 C C . CYS A 1 294 ? 50.285 10.805 41.264 1.00 44.94 549 CYS A C 1
ATOM 2243 O O . CYS A 1 294 ? 50.726 11.719 41.969 1.00 41.70 549 CYS A O 1
ATOM 2246 N N . LYS A 1 295 ? 49.842 10.997 40.026 1.00 40.30 550 LYS A N 1
ATOM 2247 C CA . LYS A 1 295 ? 49.994 12.275 39.352 1.00 42.79 550 LYS A CA 1
ATOM 2248 C C . LYS A 1 295 ? 48.738 13.135 39.357 1.00 47.20 550 LYS A C 1
ATOM 2249 O O . LYS A 1 295 ? 48.832 14.330 39.080 1.00 52.45 550 LYS A O 1
ATOM 2255 N N . VAL A 1 296 ? 47.577 12.573 39.669 1.00 43.80 551 VAL A N 1
ATOM 2256 C CA . VAL A 1 296 ? 46.338 13.333 39.650 1.00 48.55 551 VAL A CA 1
ATOM 2257 C C . VAL A 1 296 ? 45.585 13.083 40.947 1.00 47.69 551 VAL A C 1
ATOM 2258 O O . VAL A 1 296 ? 45.842 12.124 41.674 1.00 49.88 551 VAL A O 1
ATOM 2262 N N . SER A 1 297 ? 44.631 13.960 41.222 1.00 52.57 552 SER A N 1
ATOM 2263 C CA . SER A 1 297 ? 43.791 13.818 42.398 1.00 53.37 552 SER A CA 1
ATOM 2264 C C . SER A 1 297 ? 42.428 14.395 42.058 1.00 47.98 552 SER A C 1
ATOM 2265 O O . SER A 1 297 ? 42.297 15.213 41.145 1.00 44.94 552 SER A O 1
ATOM 2268 N N . PHE A 1 298 ? 41.411 13.950 42.789 1.00 47.28 553 PHE A N 1
ATOM 2269 C CA . PHE A 1 298 ? 40.080 14.489 42.572 1.00 42.08 553 PHE A CA 1
ATOM 2270 C C . PHE A 1 298 ? 40.017 15.898 43.134 1.00 45.11 553 PHE A C 1
ATOM 2271 O O . PHE A 1 298 ? 40.616 16.191 44.172 1.00 51.95 553 PHE A O 1
ATOM 2279 N N . LYS A 1 299 ? 39.314 16.777 42.468 1.00 43.62 554 LYS A N 1
ATOM 2280 C CA . LYS A 1 299 ? 39.122 18.096 43.021 1.00 50.11 554 LYS A CA 1
ATOM 2281 C C . LYS A 1 299 ? 38.142 17.996 44.170 1.00 50.88 554 LYS A C 1
ATOM 2282 O O . LYS A 1 299 ? 37.261 17.151 44.155 1.00 49.13 554 LYS A O 1
ATOM 2288 N N . ARG A 1 300 ? 38.293 18.854 45.162 1.00 45.66 555 ARG A N 1
ATOM 2289 C CA . ARG A 1 300 ? 37.387 18.845 46.296 1.00 53.68 555 ARG A CA 1
ATOM 2290 C C . ARG A 1 300 ? 36.112 19.575 45.904 1.00 56.84 555 ARG A C 1
ATOM 2291 O O . ARG A 1 300 ? 36.156 20.591 45.204 1.00 59.28 555 ARG A O 1
ATOM 2299 N N . THR A 1 301 ? 34.976 19.048 46.351 1.00 52.19 556 THR A N 1
ATOM 2300 C CA . THR A 1 301 ? 33.679 19.679 46.147 1.00 55.36 556 THR A CA 1
ATOM 2301 C C . THR A 1 301 ? 33.044 19.897 47.519 1.00 58.71 556 THR A C 1
ATOM 2302 O O . THR A 1 301 ? 33.670 19.657 48.554 1.00 59.54 556 THR A O 1
ATOM 2306 N N . GLU A 1 302 ? 31.805 20.367 47.531 1.00 62.94 557 GLU A N 1
ATOM 2307 C CA . GLU A 1 302 ? 31.138 20.589 48.806 1.00 67.80 557 GLU A CA 1
ATOM 2308 C C . GLU A 1 302 ? 30.614 19.304 49.425 1.00 63.97 557 GLU A C 1
ATOM 2309 O O . GLU A 1 302 ? 30.015 19.360 50.503 1.00 68.48 557 GLU A O 1
ATOM 2315 N N . MET A 1 303 ? 30.832 18.162 48.779 1.00 54.97 558 MET A N 1
ATOM 2316 C CA . MET A 1 303 ? 30.389 16.876 49.290 1.00 50.06 558 MET A CA 1
ATOM 2317 C C . MET A 1 303 ? 31.575 15.932 49.440 1.00 42.83 558 MET A C 1
ATOM 2318 O O . MET A 1 303 ? 32.673 16.208 48.960 1.00 39.71 558 MET A O 1
ATOM 2323 N N . LYS A 1 304 ? 31.339 14.826 50.163 1.00 40.54 559 LYS A N 1
ATOM 2324 C CA . LYS A 1 304 ? 32.377 13.818 50.387 1.00 36.23 559 LYS A CA 1
ATOM 2325 C C . LYS A 1 304 ? 32.788 13.152 49.073 1.00 34.65 559 LYS A C 1
ATOM 2326 O O . LYS A 1 304 ? 33.942 12.750 48.901 1.00 30.23 559 LYS A O 1
ATOM 2332 N N . GLY A 1 305 ? 31.845 13.006 48.141 1.00 28.78 560 GLY A N 1
ATOM 2333 C CA . GLY A 1 305 ? 32.146 12.472 46.830 1.00 26.91 560 GLY A CA 1
ATOM 2334 C C . GLY A 1 305 ? 31.269 13.178 45.816 1.00 27.73 560 GLY A C 1
ATOM 2335 O O . GLY A 1 305 ? 30.386 13.934 46.187 1.00 30.35 560 GLY A O 1
ATOM 2336 N N . PHE A 1 306 ? 31.548 12.956 44.536 1.00 28.12 561 PHE A N 1
ATOM 2337 C CA . PHE A 1 306 ? 30.720 13.579 43.508 1.00 29.46 561 PHE A CA 1
ATOM 2338 C C . PHE A 1 306 ? 29.374 12.865 43.431 1.00 31.77 561 PHE A C 1
ATOM 2339 O O . PHE A 1 306 ? 29.285 11.648 43.590 1.00 29.25 561 PHE A O 1
ATOM 2347 N N . THR A 1 307 ? 28.325 13.616 43.141 1.00 31.80 562 THR A N 1
ATOM 2348 C CA . THR A 1 307 ? 27.036 12.956 42.996 1.00 28.92 562 THR A CA 1
ATOM 2349 C C . THR A 1 307 ? 26.909 12.394 41.586 1.00 31.73 562 THR A C 1
ATOM 2350 O O . THR A 1 307 ? 27.564 12.855 40.644 1.00 29.36 562 THR A O 1
ATOM 2354 N N . LEU A 1 308 ? 26.052 11.378 41.450 1.00 27.51 563 LEU A N 1
ATOM 2355 C CA . LEU A 1 308 ? 25.803 10.806 40.130 1.00 29.24 563 LEU A CA 1
ATOM 2356 C C . LEU A 1 308 ? 25.235 11.867 39.204 1.00 30.64 563 LEU A C 1
ATOM 2357 O O . LEU A 1 308 ? 25.561 11.911 38.010 1.00 30.57 563 LEU A O 1
ATOM 2362 N N . GLU A 1 309 ? 24.366 12.717 39.734 1.00 31.61 564 GLU A N 1
ATOM 2363 C CA . GLU A 1 309 ? 23.770 13.744 38.902 1.00 32.70 564 GLU A CA 1
ATOM 2364 C C . GLU A 1 309 ? 24.849 14.677 38.349 1.00 35.74 564 GLU A C 1
ATOM 2365 O O . GLU A 1 309 ? 24.817 15.038 37.169 1.00 34.90 564 GLU A O 1
ATOM 2371 N N . GLN A 1 310 ? 25.847 15.034 39.182 1.00 33.85 565 GLN A N 1
ATOM 2372 C CA . GLN A 1 310 ? 26.991 15.831 38.727 1.00 36.23 565 GLN A CA 1
ATOM 2373 C C . GLN A 1 310 ? 27.747 15.130 37.601 1.00 35.45 565 GLN A C 1
ATOM 2374 O O . GLN A 1 310 ? 28.015 15.725 36.551 1.00 35.89 565 GLN A O 1
ATOM 2380 N N . ILE A 1 311 ? 28.109 13.855 37.795 1.00 32.80 566 ILE A N 1
ATOM 2381 C CA . ILE A 1 311 ? 28.791 13.117 36.728 1.00 34.85 566 ILE A CA 1
ATOM 2382 C C . ILE A 1 311 ? 27.942 13.102 35.462 1.00 31.75 566 ILE A C 1
ATOM 2383 O O . ILE A 1 311 ? 28.424 13.414 34.365 1.00 37.14 566 ILE A O 1
ATOM 2388 N N . ASN A 1 312 ? 26.662 12.753 35.603 1.00 33.62 567 ASN A N 1
ATOM 2389 C CA . ASN A 1 312 ? 25.771 12.694 34.452 1.00 34.66 567 ASN A CA 1
ATOM 2390 C C . ASN A 1 312 ? 25.670 14.039 33.739 1.00 38.55 567 ASN A C 1
ATOM 2391 O O . ASN A 1 312 ? 25.644 14.091 32.504 1.00 37.87 567 ASN A O 1
ATOM 2396 N N . HIS A 1 313 ? 25.557 15.134 34.501 1.00 34.57 568 HIS A N 1
ATOM 2397 C CA . HIS A 1 313 ? 25.441 16.456 33.890 1.00 40.40 568 HIS A CA 1
ATOM 2398 C C . HIS A 1 313 ? 26.719 16.871 33.166 1.00 45.61 568 HIS A C 1
ATOM 2399 O O . HIS A 1 313 ? 26.649 17.468 32.083 1.00 39.83 568 HIS A O 1
ATOM 2406 N N . VAL A 1 314 ? 27.898 16.598 33.754 1.00 38.76 569 VAL A N 1
ATOM 2407 C CA . VAL A 1 314 ? 29.146 16.968 33.083 1.00 40.64 569 VAL A CA 1
ATOM 2408 C C . VAL A 1 314 ? 29.369 16.063 31.883 1.00 40.18 569 VAL A C 1
ATOM 2409 O O . VAL A 1 314 ? 30.026 16.462 30.918 1.00 36.66 569 VAL A O 1
ATOM 2413 N N . LEU A 1 315 ? 28.792 14.861 31.904 1.00 36.85 570 LEU A N 1
ATOM 2414 C CA . LEU A 1 315 ? 28.889 13.978 30.752 1.00 38.49 570 LEU A CA 1
ATOM 2415 C C . LEU A 1 315 ? 28.215 14.629 29.554 1.00 43.04 570 LEU A C 1
ATOM 2416 O O . LEU A 1 315 ? 28.695 14.512 28.420 1.00 40.51 570 LEU A O 1
ATOM 2421 N N . GLY A 1 316 ? 27.094 15.314 29.794 1.00 43.62 571 GLY A N 1
ATOM 2422 C CA . GLY A 1 316 ? 26.379 16.079 28.788 1.00 45.06 571 GLY A CA 1
ATOM 2423 C C . GLY A 1 316 ? 26.153 15.384 27.466 1.00 46.42 571 GLY A C 1
ATOM 2424 O O . GLY A 1 316 ? 25.513 14.329 27.412 1.00 47.50 571 GLY A O 1
ATOM 2425 N N . THR A 1 317 ? 26.686 15.969 26.391 1.00 45.36 572 THR A N 1
ATOM 2426 C CA . THR A 1 317 ? 26.573 15.405 25.052 1.00 47.96 572 THR A CA 1
ATOM 2427 C C . THR A 1 317 ? 27.946 15.097 24.463 1.00 48.42 572 THR A C 1
ATOM 2428 O O . THR A 1 317 ? 28.071 14.964 23.242 1.00 45.69 572 THR A O 1
ATOM 2432 N N . THR A 1 318 ? 28.987 15.010 25.300 1.00 41.00 573 THR A N 1
ATOM 2433 C CA . THR A 1 318 ? 30.343 14.874 24.773 1.00 42.95 573 THR A CA 1
ATOM 2434 C C . THR A 1 318 ? 30.557 13.584 23.990 1.00 47.47 573 THR A C 1
ATOM 2435 O O . THR A 1 318 ? 30.063 12.508 24.348 1.00 40.25 573 THR A O 1
ATOM 2439 N N . GLU A 1 319 ? 31.347 13.702 22.930 1.00 44.42 574 GLU A N 1
ATOM 2440 C CA . GLU A 1 319 ? 31.677 12.586 22.067 1.00 45.98 574 GLU A CA 1
ATOM 2441 C C . GLU A 1 319 ? 33.175 12.345 22.113 1.00 44.95 574 GLU A C 1
ATOM 2442 O O . GLU A 1 319 ? 33.676 11.461 21.405 1.00 46.23 574 GLU A O 1
ATOM 2448 N N . VAL A 1 320 ? 33.892 13.114 22.933 1.00 41.72 575 VAL A N 1
ATOM 2449 C CA . VAL A 1 320 ? 35.350 13.013 23.078 1.00 42.73 575 VAL A CA 1
ATOM 2450 C C . VAL A 1 320 ? 35.620 12.000 24.186 1.00 36.68 575 VAL A C 1
ATOM 2451 O O . VAL A 1 320 ? 35.652 12.343 25.376 1.00 43.11 575 VAL A O 1
ATOM 2455 N N . ILE A 1 321 ? 35.791 10.730 23.803 1.00 35.22 576 ILE A N 1
ATOM 2456 C CA . ILE A 1 321 ? 36.038 9.649 24.764 1.00 32.94 576 ILE A CA 1
ATOM 2457 C C . ILE A 1 321 ? 37.064 8.683 24.185 1.00 38.97 576 ILE A C 1
ATOM 2458 O O . ILE A 1 321 ? 36.923 8.237 23.042 1.00 37.54 576 ILE A O 1
ATOM 2463 N N . GLU A 1 322 ? 38.113 8.370 24.957 1.00 38.21 577 GLU A N 1
ATOM 2464 C CA . GLU A 1 322 ? 39.114 7.396 24.524 1.00 34.97 577 GLU A CA 1
ATOM 2465 C C . GLU A 1 322 ? 38.642 5.998 24.881 1.00 34.43 577 GLU A C 1
ATOM 2466 O O . GLU A 1 322 ? 38.293 5.736 26.039 1.00 32.91 577 GLU A O 1
ATOM 2472 N N . SER A 1 323 ? 38.637 5.093 23.902 1.00 33.64 578 SER A N 1
ATOM 2473 C CA . SER A 1 323 ? 38.252 3.721 24.225 1.00 32.98 578 SER A CA 1
ATOM 2474 C C . SER A 1 323 ? 39.311 3.046 25.080 1.00 34.62 578 SER A C 1
ATOM 2475 O O . SER A 1 323 ? 38.995 2.371 26.072 1.00 30.70 578 SER A O 1
ATOM 2478 N N . ILE A 1 324 ? 40.567 3.162 24.671 1.00 33.45 579 ILE A N 1
ATOM 2479 C CA . ILE A 1 324 ? 41.688 2.613 25.414 1.00 34.26 579 ILE A CA 1
ATOM 2480 C C . ILE A 1 324 ? 42.545 3.789 25.842 1.00 35.51 579 ILE A C 1
ATOM 2481 O O . ILE A 1 324 ? 43.072 4.507 24.987 1.00 34.84 579 ILE A O 1
ATOM 2486 N N . ILE A 1 325 ? 42.633 4.037 27.156 1.00 31.27 580 ILE A N 1
ATOM 2487 C CA . ILE A 1 325 ? 43.351 5.223 27.622 1.00 37.76 580 ILE A CA 1
ATOM 2488 C C . ILE A 1 325 ? 44.791 5.151 27.153 1.00 39.07 580 ILE A C 1
ATOM 2489 O O . ILE A 1 325 ? 45.479 4.146 27.350 1.00 35.26 580 ILE A O 1
ATOM 2494 N N . ARG A 1 326 ? 45.253 6.221 26.529 1.00 40.01 581 ARG A N 1
ATOM 2495 C CA . ARG A 1 326 ? 46.565 6.214 25.907 1.00 48.01 581 ARG A CA 1
ATOM 2496 C C . ARG A 1 326 ? 47.663 6.636 26.873 1.00 47.71 581 ARG A C 1
ATOM 2497 O O . ARG A 1 326 ? 47.495 7.584 27.646 1.00 43.06 581 ARG A O 1
ATOM 2505 N N . GLU A 1 327 ? 48.752 5.875 26.872 1.00 45.56 582 GLU A N 1
ATOM 2506 C CA . GLU A 1 327 ? 49.913 6.197 27.685 1.00 51.28 582 GLU A CA 1
ATOM 2507 C C . GLU A 1 327 ? 50.631 7.401 27.094 1.00 48.07 582 GLU A C 1
ATOM 2508 O O . GLU A 1 327 ? 50.523 7.695 25.905 1.00 52.54 582 GLU A O 1
ATOM 2514 N N . LYS A 1 328 ? 51.376 8.066 27.937 1.00 53.43 583 LYS A N 1
ATOM 2515 C CA . LYS A 1 328 ? 52.161 9.188 27.504 1.00 52.36 583 LYS A CA 1
ATOM 2516 C C . LYS A 1 328 ? 53.617 8.731 27.437 1.00 49.94 583 LYS A C 1
ATOM 2517 O O . LYS A 1 328 ? 53.975 7.718 28.017 1.00 49.46 583 LYS A O 1
ATOM 2523 N N . ALA A 1 329 ? 54.459 9.475 26.722 1.00 52.20 584 ALA A N 1
ATOM 2524 C CA . ALA A 1 329 ? 55.864 9.099 26.581 1.00 47.88 584 ALA A CA 1
ATOM 2525 C C . ALA A 1 329 ? 56.545 8.853 27.921 1.00 49.79 584 ALA A C 1
ATOM 2526 O O . ALA A 1 329 ? 57.261 7.857 28.084 1.00 51.87 584 ALA A O 1
ATOM 2528 N N . GLU A 1 330 ? 56.322 9.727 28.899 1.00 47.29 585 GLU A N 1
ATOM 2529 C CA . GLU A 1 330 ? 56.964 9.550 30.195 1.00 51.08 585 GLU A CA 1
ATOM 2530 C C . GLU A 1 330 ? 56.534 8.276 30.914 1.00 52.17 585 GLU A C 1
ATOM 2531 O O . GLU A 1 330 ? 57.161 7.906 31.917 1.00 49.15 585 GLU A O 1
ATOM 2537 N N . GLU A 1 331 ? 55.496 7.598 30.434 1.00 50.74 586 GLU A N 1
ATOM 2538 C CA . GLU A 1 331 ? 54.976 6.407 31.086 1.00 44.59 586 GLU A CA 1
ATOM 2539 C C . GLU A 1 331 ? 55.341 5.136 30.341 1.00 47.57 586 GLU A C 1
ATOM 2540 O O . GLU A 1 331 ? 55.075 4.042 30.849 1.00 44.53 586 GLU A O 1
ATOM 2546 N N . VAL A 1 332 ? 55.998 5.238 29.188 1.00 45.05 587 VAL A N 1
ATOM 2547 C CA . VAL A 1 332 ? 56.278 4.036 28.403 1.00 41.30 587 VAL A CA 1
ATOM 2548 C C . VAL A 1 332 ? 57.253 3.146 29.171 1.00 48.90 587 VAL A C 1
ATOM 2549 O O . VAL A 1 332 ? 57.005 1.932 29.268 1.00 48.09 587 VAL A O 1
ATOM 2553 N N . PRO A 1 333 ? 58.335 3.679 29.765 1.00 45.01 588 PRO A N 1
ATOM 2554 C CA . PRO A 1 333 ? 59.220 2.802 30.562 1.00 50.19 588 PRO A CA 1
ATOM 2555 C C . PRO A 1 333 ? 58.492 2.076 31.686 1.00 47.75 588 PRO A C 1
ATOM 2556 O O . PRO A 1 333 ? 58.724 0.878 31.906 1.00 43.20 588 PRO A O 1
ATOM 2560 N N . LEU A 1 334 ? 57.618 2.776 32.410 1.00 46.53 589 LEU A N 1
ATOM 2561 C CA . LEU A 1 334 ? 56.880 2.132 33.490 1.00 43.32 589 LEU A CA 1
ATOM 2562 C C . LEU A 1 334 ? 56.055 0.962 32.972 1.00 43.90 589 LEU A C 1
ATOM 2563 O O . LEU A 1 334 ? 56.141 -0.150 33.505 1.00 42.76 589 LEU A O 1
ATOM 2568 N N . LEU A 1 335 ? 55.254 1.190 31.923 1.00 42.76 590 LEU A N 1
ATOM 2569 C CA . LEU A 1 335 ? 54.389 0.126 31.419 1.00 41.82 590 LEU A CA 1
ATOM 2570 C C . LEU A 1 335 ? 55.205 -1.063 30.945 1.00 44.53 590 LEU A C 1
ATOM 2571 O O . LEU A 1 335 ? 54.824 -2.219 31.162 1.00 42.53 590 LEU A O 1
ATOM 2576 N N . ALA A 1 336 ? 56.330 -0.789 30.284 1.00 44.96 591 ALA A N 1
ATOM 2577 C CA . ALA A 1 336 ? 57.220 -1.852 29.849 1.00 46.82 591 ALA A CA 1
ATOM 2578 C C . ALA A 1 336 ? 57.742 -2.628 31.047 1.00 43.71 591 ALA A C 1
ATOM 2579 O O . ALA A 1 336 ? 57.964 -3.841 30.971 1.00 48.08 591 ALA A O 1
ATOM 2581 N N . GLU A 1 337 ? 57.980 -1.930 32.155 1.00 40.88 592 GLU A N 1
ATOM 2582 C CA . GLU A 1 337 ? 58.459 -2.618 33.345 1.00 47.28 592 GLU A CA 1
ATOM 2583 C C . GLU A 1 337 ? 57.391 -3.437 34.066 1.00 48.90 592 GLU A C 1
ATOM 2584 O O . GLU A 1 337 ? 57.748 -4.381 34.771 1.00 41.74 592 GLU A O 1
ATOM 2590 N N . ILE A 1 338 ? 56.107 -3.065 34.014 1.00 38.91 593 ILE A N 1
ATOM 2591 C CA . ILE A 1 338 ? 55.103 -3.758 34.826 1.00 39.69 593 ILE A CA 1
ATOM 2592 C C . ILE A 1 338 ? 54.077 -4.554 34.015 1.00 41.59 593 ILE A C 1
ATOM 2593 O O . ILE A 1 338 ? 53.087 -5.032 34.598 1.00 32.93 593 ILE A O 1
ATOM 2598 N N . THR A 1 339 ? 54.215 -4.649 32.700 1.00 35.71 594 THR A N 1
ATOM 2599 C CA . THR A 1 339 ? 53.279 -5.431 31.904 1.00 36.45 594 THR A CA 1
ATOM 2600 C C . THR A 1 339 ? 54.047 -6.371 31.001 1.00 43.50 594 THR A C 1
ATOM 2601 O O . THR A 1 339 ? 55.240 -6.187 30.760 1.00 48.04 594 THR A O 1
ATOM 2605 N N . GLY A 1 340 ? 53.348 -7.384 30.506 1.00 43.76 595 GLY A N 1
ATOM 2606 C CA . GLY A 1 340 ? 53.946 -8.285 29.552 1.00 48.33 595 GLY A CA 1
ATOM 2607 C C . GLY A 1 340 ? 53.907 -7.671 28.164 1.00 55.42 595 GLY A C 1
ATOM 2608 O O . GLY A 1 340 ? 53.439 -6.551 27.955 1.00 56.31 595 GLY A O 1
ATOM 2609 N N . VAL A 1 341 ? 54.389 -8.437 27.191 1.00 63.19 596 VAL A N 1
ATOM 2610 C CA . VAL A 1 341 ? 54.457 -7.929 25.824 1.00 65.34 596 VAL A CA 1
ATOM 2611 C C . VAL A 1 341 ? 53.174 -8.220 25.057 1.00 66.61 596 VAL A C 1
ATOM 2612 O O . VAL A 1 341 ? 52.632 -7.336 24.388 1.00 66.43 596 VAL A O 1
ATOM 2616 N N . GLU A 1 342 ? 52.646 -9.430 25.163 1.00 63.59 597 GLU A N 1
ATOM 2617 C CA . GLU A 1 342 ? 51.438 -9.808 24.457 1.00 67.68 597 GLU A CA 1
ATOM 2618 C C . GLU A 1 342 ? 50.312 -9.988 25.460 1.00 66.39 597 GLU A C 1
ATOM 2619 O O . GLU A 1 342 ? 50.550 -10.274 26.639 1.00 64.13 597 GLU A O 1
ATOM 2625 N N . ASP A 1 343 ? 49.084 -9.801 24.985 1.00 64.92 598 ASP A N 1
ATOM 2626 C CA . ASP A 1 343 ? 47.917 -9.954 25.838 1.00 64.74 598 ASP A CA 1
ATOM 2627 C C . ASP A 1 343 ? 47.680 -11.435 26.106 1.00 62.20 598 ASP A C 1
ATOM 2628 O O . ASP A 1 343 ? 47.980 -12.294 25.273 1.00 61.90 598 ASP A O 1
ATOM 2633 N N . ASP A 1 344 ? 47.154 -11.731 27.291 1.00 59.07 599 ASP A N 1
ATOM 2634 C CA . ASP A 1 344 ? 46.856 -13.112 27.646 1.00 63.59 599 ASP A CA 1
ATOM 2635 C C . ASP A 1 344 ? 45.677 -13.629 26.825 1.00 60.59 599 ASP A C 1
ATOM 2636 O O . ASP A 1 344 ? 44.808 -12.866 26.392 1.00 54.35 599 ASP A O 1
ATOM 2641 N N . VAL A 1 345 ? 45.647 -14.951 26.631 1.00 62.97 600 VAL A N 1
ATOM 2642 C CA . VAL A 1 345 ? 44.577 -15.581 25.865 1.00 57.61 600 VAL A CA 1
ATOM 2643 C C . VAL A 1 345 ? 43.262 -15.482 26.625 1.00 54.55 600 VAL A C 1
ATOM 2644 O O . VAL A 1 345 ? 43.218 -15.627 27.855 1.00 55.42 600 VAL A O 1
ATOM 2648 N N . ASP A 1 346 ? 42.176 -15.252 25.889 1.00 47.62 601 ASP A N 1
ATOM 2649 C CA . ASP A 1 346 ? 40.853 -15.080 26.470 1.00 49.45 601 ASP A CA 1
ATOM 2650 C C . ASP A 1 346 ? 39.862 -15.797 25.565 1.00 43.43 601 ASP A C 1
ATOM 2651 O O . ASP A 1 346 ? 40.221 -16.319 24.507 1.00 43.66 601 ASP A O 1
ATOM 2656 N N . LYS A 1 347 ? 38.600 -15.794 25.972 1.00 44.15 602 LYS A N 1
ATOM 2657 C CA . LYS A 1 347 ? 37.547 -16.408 25.172 1.00 44.17 602 LYS A CA 1
ATOM 2658 C C . LYS A 1 347 ? 37.370 -15.678 23.842 1.00 44.75 602 LYS A C 1
ATOM 2659 O O . LYS A 1 347 ? 37.608 -14.469 23.733 1.00 38.52 602 LYS A O 1
ATOM 2665 N N . HIS A 1 348 ? 36.933 -16.421 22.825 1.00 41.77 603 HIS A N 1
ATOM 2666 C CA . HIS A 1 348 ? 36.765 -15.856 21.490 1.00 49.83 603 HIS A CA 1
ATOM 2667 C C . HIS A 1 348 ? 35.633 -14.836 21.510 1.00 47.49 603 HIS A C 1
ATOM 2668 O O . HIS A 1 348 ? 34.540 -15.121 22.005 1.00 47.02 603 HIS A O 1
ATOM 2675 N N . ASP A 1 349 ? 35.891 -13.635 20.984 1.00 41.65 604 ASP A N 1
ATOM 2676 C CA . ASP A 1 349 ? 34.924 -12.532 21.132 1.00 40.35 604 ASP A CA 1
ATOM 2677 C C . ASP A 1 349 ? 34.894 -11.729 19.828 1.00 43.80 604 ASP A C 1
ATOM 2678 O O . ASP A 1 349 ? 35.681 -10.790 19.652 1.00 40.06 604 ASP A O 1
ATOM 2683 N N . VAL A 1 350 ? 33.968 -12.087 18.929 1.00 43.73 605 VAL A N 1
ATOM 2684 C CA . VAL A 1 350 ? 33.931 -11.429 17.623 1.00 41.80 605 VAL A CA 1
ATOM 2685 C C . VAL A 1 350 ? 33.548 -9.953 17.754 1.00 44.24 605 VAL A C 1
ATOM 2686 O O . VAL A 1 350 ? 33.975 -9.126 16.935 1.00 40.67 605 VAL A O 1
ATOM 2690 N N . VAL A 1 351 ? 32.759 -9.588 18.774 1.00 38.86 606 VAL A N 1
ATOM 2691 C CA . VAL A 1 351 ? 32.372 -8.185 18.940 1.00 37.73 606 VAL A CA 1
ATOM 2692 C C . VAL A 1 351 ? 33.577 -7.352 19.359 1.00 36.53 606 VAL A C 1
ATOM 2693 O O . VAL A 1 351 ? 33.904 -6.342 18.726 1.00 36.68 606 VAL A O 1
ATOM 2697 N N . VAL A 1 352 ? 34.272 -7.778 20.417 1.00 35.52 607 VAL A N 1
ATOM 2698 C CA . VAL A 1 352 ? 35.478 -7.075 20.857 1.00 36.44 607 VAL A CA 1
ATOM 2699 C C . VAL A 1 352 ? 36.560 -7.113 19.775 1.00 35.88 607 VAL A C 1
ATOM 2700 O O . VAL A 1 352 ? 37.316 -6.149 19.605 1.00 36.24 607 VAL A O 1
ATOM 2704 N N . ASP A 1 353 ? 36.650 -8.217 19.029 1.00 37.51 608 ASP A N 1
ATOM 2705 C CA . ASP A 1 353 ? 37.582 -8.279 17.899 1.00 39.32 608 ASP A CA 1
ATOM 2706 C C . ASP A 1 353 ? 37.325 -7.144 16.913 1.00 40.72 608 ASP A C 1
ATOM 2707 O O . ASP A 1 353 ? 38.264 -6.486 16.450 1.00 39.96 608 ASP A O 1
ATOM 2712 N N . SER A 1 354 ? 36.051 -6.929 16.554 1.00 39.74 609 SER A N 1
ATOM 2713 C CA . SER A 1 354 ? 35.702 -5.851 15.633 1.00 40.36 609 SER A CA 1
ATOM 2714 C C . SER A 1 354 ? 36.074 -4.484 16.205 1.00 38.99 609 SER A C 1
ATOM 2715 O O . SER A 1 354 ? 36.467 -3.580 15.452 1.00 39.71 609 SER A O 1
ATOM 2718 N N . TRP A 1 355 ? 35.964 -4.313 17.527 1.00 37.18 610 TRP A N 1
ATOM 2719 C CA . TRP A 1 355 ? 36.387 -3.059 18.145 1.00 35.99 610 TRP A CA 1
ATOM 2720 C C . TRP A 1 355 ? 37.893 -2.866 18.007 1.00 40.54 610 TRP A C 1
ATOM 2721 O O . TRP A 1 355 ? 38.358 -1.793 17.589 1.00 36.59 610 TRP A O 1
ATOM 2732 N N . MET A 1 356 ? 38.675 -3.897 18.357 1.00 36.32 611 MET A N 1
ATOM 2733 C CA . MET A 1 356 ? 40.122 -3.744 18.278 1.00 38.71 611 MET A CA 1
ATOM 2734 C C . MET A 1 356 ? 40.584 -3.569 16.836 1.00 38.74 611 MET A C 1
ATOM 2735 O O . MET A 1 356 ? 41.551 -2.836 16.577 1.00 39.21 611 MET A O 1
ATOM 2740 N N . LYS A 1 357 ? 39.863 -4.158 15.881 1.00 40.02 612 LYS A N 1
ATOM 2741 C CA . LYS A 1 357 ? 40.201 -3.936 14.479 1.00 42.02 612 LYS A CA 1
ATOM 2742 C C . LYS A 1 357 ? 40.033 -2.465 14.120 1.00 45.86 612 LYS A C 1
ATOM 2743 O O . LYS A 1 357 ? 40.945 -1.839 13.563 1.00 42.97 612 LYS A O 1
ATOM 2749 N N . ARG A 1 358 ? 38.842 -1.911 14.381 1.00 43.56 613 ARG A N 1
ATOM 2750 C CA . ARG A 1 358 ? 38.594 -0.515 14.031 1.00 42.88 613 ARG A CA 1
ATOM 2751 C C . ARG A 1 358 ? 39.525 0.429 14.789 1.00 41.13 613 ARG A C 1
ATOM 2752 O O . ARG A 1 358 ? 40.010 1.418 14.221 1.00 41.30 613 ARG A O 1
ATOM 2760 N N . LEU A 1 359 ? 39.814 0.129 16.060 1.00 41.75 614 LEU A N 1
ATOM 2761 C CA . LEU A 1 359 ? 40.719 0.994 16.808 1.00 38.05 614 LEU A CA 1
ATOM 2762 C C . LEU A 1 359 ? 42.121 0.884 16.236 1.00 44.52 614 LEU A C 1
ATOM 2763 O O . LEU A 1 359 ? 42.817 1.894 16.082 1.00 43.79 614 LEU A O 1
ATOM 2768 N N . GLY A 1 360 ? 42.529 -0.338 15.879 1.00 44.33 615 GLY A N 1
ATOM 2769 C CA . GLY A 1 360 ? 43.835 -0.545 15.277 1.00 43.78 615 GLY A CA 1
ATOM 2770 C C . GLY A 1 360 ? 44.031 0.229 13.989 1.00 51.06 615 GLY A C 1
ATOM 2771 O O . GLY A 1 360 ? 45.144 0.658 13.687 1.00 55.39 615 GLY A O 1
ATOM 2772 N N . GLN A 1 361 ? 42.958 0.446 13.225 1.00 44.01 616 GLN A N 1
ATOM 2773 C CA . GLN A 1 361 ? 43.048 1.229 11.998 1.00 47.03 616 GLN A CA 1
ATOM 2774 C C . GLN A 1 361 ? 43.101 2.729 12.256 1.00 46.98 616 GLN A C 1
ATOM 2775 O O . GLN A 1 361 ? 43.219 3.495 11.294 1.00 48.01 616 GLN A O 1
ATOM 2781 N N . GLY A 1 362 ? 42.967 3.168 13.502 1.00 50.20 617 GLY A N 1
ATOM 2782 C CA . GLY A 1 362 ? 43.059 4.577 13.808 1.00 51.28 617 GLY A CA 1
ATOM 2783 C C . GLY A 1 362 ? 41.722 5.273 13.826 1.00 51.55 617 GLY A C 1
ATOM 2784 O O . GLY A 1 362 ? 41.683 6.509 13.800 1.00 44.37 617 GLY A O 1
ATOM 2785 N N . ARG A 1 363 ? 40.626 4.517 13.836 1.00 44.55 618 ARG A N 1
ATOM 2786 C CA . ARG A 1 363 ? 39.285 5.069 13.821 1.00 43.54 618 ARG A CA 1
ATOM 2787 C C . ARG A 1 363 ? 38.683 4.956 15.212 1.00 43.15 618 ARG A C 1
ATOM 2788 O O . ARG A 1 363 ? 39.089 4.126 16.031 1.00 45.12 618 ARG A O 1
ATOM 2796 N N . GLU A 1 364 ? 37.693 5.789 15.468 1.00 41.68 619 GLU A N 1
ATOM 2797 C CA . GLU A 1 364 ? 36.996 5.766 16.743 1.00 43.34 619 GLU A CA 1
ATOM 2798 C C . GLU A 1 364 ? 35.716 4.946 16.617 1.00 45.58 619 GLU A C 1
ATOM 2799 O O . GLU A 1 364 ? 35.253 4.627 15.512 1.00 39.56 619 GLU A O 1
ATOM 2805 N N . ILE A 1 365 ? 35.119 4.657 17.768 1.00 37.58 620 ILE A N 1
ATOM 2806 C CA . ILE A 1 365 ? 33.910 3.843 17.866 1.00 38.65 620 ILE A CA 1
ATOM 2807 C C . ILE A 1 365 ? 32.859 4.647 18.605 1.00 40.81 620 ILE A C 1
ATOM 2808 O O . ILE A 1 365 ? 33.113 5.129 19.720 1.00 37.97 620 ILE A O 1
ATOM 2813 N N . ARG A 1 366 ? 31.681 4.784 18.001 1.00 37.82 621 ARG A N 1
ATOM 2814 C CA A ARG A 1 366 ? 30.568 5.446 18.681 0.68 43.36 621 ARG A CA 1
ATOM 2815 C CA B ARG A 1 366 ? 30.566 5.453 18.674 0.32 43.28 621 ARG A CA 1
ATOM 2816 C C . ARG A 1 366 ? 29.262 4.992 18.039 1.00 42.15 621 ARG A C 1
ATOM 2817 O O . ARG A 1 366 ? 28.998 5.316 16.878 1.00 44.41 621 ARG A O 1
ATOM 2832 N N . PHE A 1 367 ? 28.464 4.230 18.784 1.00 43.31 622 PHE A N 1
ATOM 2833 C CA . PHE A 1 367 ? 27.180 3.745 18.286 1.00 44.65 622 PHE A CA 1
ATOM 2834 C C . PHE A 1 367 ? 26.189 4.887 18.480 1.00 46.33 622 PHE A C 1
ATOM 2835 O O . PHE A 1 367 ? 25.858 5.243 19.623 1.00 40.50 622 PHE A O 1
ATOM 2843 N N . GLU A 1 368 ? 25.711 5.456 17.370 1.00 45.84 623 GLU A N 1
ATOM 2844 C CA . GLU A 1 368 ? 24.862 6.647 17.433 1.00 52.86 623 GLU A CA 1
ATOM 2845 C C . GLU A 1 368 ? 23.603 6.440 18.270 1.00 47.28 623 GLU A C 1
ATOM 2846 O O . GLU A 1 368 ? 23.215 7.341 19.021 1.00 48.08 623 GLU A O 1
ATOM 2852 N N . GLU A 1 369 ? 22.967 5.295 18.119 1.00 45.31 624 GLU A N 1
ATOM 2853 C CA . GLU A 1 369 ? 21.737 5.028 18.842 1.00 54.48 624 GLU A CA 1
ATOM 2854 C C . GLU A 1 369 ? 21.977 4.925 20.347 1.00 47.48 624 GLU A C 1
ATOM 2855 O O . GLU A 1 369 ? 21.226 5.460 21.143 1.00 45.92 624 GLU A O 1
ATOM 2861 N N . VAL A 1 370 ? 23.028 4.223 20.711 1.00 44.17 625 VAL A N 1
ATOM 2862 C CA . VAL A 1 370 ? 23.372 4.094 22.125 1.00 45.21 625 VAL A CA 1
ATOM 2863 C C . VAL A 1 370 ? 23.682 5.470 22.701 1.00 43.08 625 VAL A C 1
ATOM 2864 O O . VAL A 1 370 ? 23.200 5.829 23.781 1.00 45.32 625 VAL A O 1
ATOM 2868 N N . TYR A 1 371 ? 24.460 6.271 21.961 1.00 44.29 626 TYR A N 1
ATOM 2869 C CA . TYR A 1 371 ? 24.768 7.644 22.360 1.00 44.84 626 TYR A CA 1
ATOM 2870 C C . TYR A 1 371 ? 23.492 8.438 22.633 1.00 46.99 626 TYR A C 1
ATOM 2871 O O . TYR A 1 371 ? 23.370 9.120 23.660 1.00 40.57 626 TYR A O 1
ATOM 2880 N N . ASN A 1 372 ? 22.516 8.323 21.730 1.00 41.74 627 ASN A N 1
ATOM 2881 C CA . ASN A 1 372 ? 21.265 9.062 21.875 1.00 49.50 627 ASN A CA 1
ATOM 2882 C C . ASN A 1 372 ? 20.500 8.616 23.116 1.00 46.25 627 ASN A C 1
ATOM 2883 O O . ASN A 1 372 ? 19.949 9.449 23.846 1.00 48.22 627 ASN A O 1
ATOM 2888 N N . GLU A 1 373 ? 20.453 7.304 23.373 1.00 44.72 628 GLU A N 1
ATOM 2889 C CA . GLU A 1 373 ? 19.760 6.816 24.563 1.00 46.88 628 GLU A CA 1
ATOM 2890 C C . GLU A 1 373 ? 20.449 7.288 25.835 1.00 44.15 628 GLU A C 1
ATOM 2891 O O . GLU A 1 373 ? 19.779 7.622 26.819 1.00 42.82 628 GLU A O 1
ATOM 2897 N N . ASP A 1 374 ? 21.785 7.312 25.840 1.00 38.15 629 ASP A N 1
ATOM 2898 C CA . ASP A 1 374 ? 22.507 7.774 27.024 1.00 39.69 629 ASP A CA 1
ATOM 2899 C C . ASP A 1 374 ? 22.186 9.242 27.284 1.00 42.83 629 ASP A C 1
ATOM 2900 O O . ASP A 1 374 ? 21.841 9.630 28.407 1.00 41.78 629 ASP A O 1
ATOM 2905 N N . VAL A 1 375 ? 22.291 10.072 26.240 1.00 42.06 630 VAL A N 1
ATOM 2906 C CA . VAL A 1 375 ? 22.009 11.502 26.363 1.00 43.89 630 VAL A CA 1
ATOM 2907 C C . VAL A 1 375 ? 20.570 11.741 26.793 1.00 45.97 630 VAL A C 1
ATOM 2908 O O . VAL A 1 375 ? 20.306 12.520 27.717 1.00 47.67 630 VAL A O 1
ATOM 2912 N N . HIS A 1 376 ? 19.616 11.070 26.143 1.00 47.81 631 HIS A N 1
ATOM 2913 C CA . HIS A 1 376 ? 18.219 11.239 26.535 1.00 48.90 631 HIS A CA 1
ATOM 2914 C C . HIS A 1 376 ? 18.003 10.855 27.997 1.00 51.19 631 HIS A C 1
ATOM 2915 O O . HIS A 1 376 ? 17.392 11.608 28.766 1.00 53.57 631 HIS A O 1
ATOM 2922 N N . ALA A 1 377 ? 18.516 9.687 28.401 1.00 43.04 632 ALA A N 1
ATOM 2923 C CA . ALA A 1 377 ? 18.301 9.201 29.764 1.00 46.74 632 ALA A CA 1
ATOM 2924 C C . ALA A 1 377 ? 18.847 10.158 30.810 1.00 46.95 632 ALA A C 1
ATOM 2925 O O . ALA A 1 377 ? 18.251 10.316 31.880 1.00 50.31 632 ALA A O 1
ATOM 2927 N N . ARG A 1 378 ? 19.953 10.829 30.509 1.00 44.13 633 ARG A N 1
ATOM 2928 C CA . ARG A 1 378 ? 20.584 11.713 31.476 1.00 46.93 633 ARG A CA 1
ATOM 2929 C C . ARG A 1 378 ? 20.101 13.152 31.406 1.00 55.06 633 ARG A C 1
ATOM 2930 O O . ARG A 1 378 ? 20.090 13.836 32.428 1.00 54.55 633 ARG A O 1
ATOM 2938 N N . MET A 1 379 ? 19.653 13.647 30.270 1.00 57.55 634 MET A N 1
ATOM 2939 C CA . MET A 1 379 ? 19.391 15.074 30.191 1.00 63.76 634 MET A CA 1
ATOM 2940 C C . MET A 1 379 ? 17.992 15.490 29.822 1.00 69.40 634 MET A C 1
ATOM 2941 O O . MET A 1 379 ? 17.683 16.671 29.996 1.00 77.03 634 MET A O 1
ATOM 2946 N N . GLU A 1 380 ? 17.120 14.583 29.369 1.00 84.54 635 GLU A N 1
ATOM 2947 C CA . GLU A 1 380 ? 15.835 15.024 28.831 1.00 89.94 635 GLU A CA 1
ATOM 2948 C C . GLU A 1 380 ? 14.605 14.299 29.368 1.00 89.79 635 GLU A C 1
ATOM 2949 O O . GLU A 1 380 ? 13.527 14.428 28.773 1.00 91.70 635 GLU A O 1
ATOM 2955 N N . ALA A 1 381 ? 14.715 13.547 30.455 1.00 86.75 636 ALA A N 1
ATOM 2956 C CA . ALA A 1 381 ? 13.529 12.892 30.992 1.00 91.31 636 ALA A CA 1
ATOM 2957 C C . ALA A 1 381 ? 13.596 12.784 32.511 1.00 89.28 636 ALA A C 1
ATOM 2958 O O . ALA A 1 381 ? 12.999 13.602 33.216 1.00 83.08 636 ALA A O 1
#

B-factor: mean 37.93, std 14.35, range [16.12, 110.2]

Radius of gyration: 21.04 Å; Cα contacts (8 Å, |Δi|>4): 613; chains: 1; bounding box: 52×44×63 Å

Sequence (362 aa):
FQGSHAMQPLGMYFPASEYTKKMKLATRCYISEVLKTFADLEHPLTNVEKNYFMEHPSFKHIYHLPSGYTHKLMGMWMLFLRTASIEKKKEVVWFVVNGVPIRYGIIREHALISGFNCKAYPANYQSAGNMNFANRYFKTGVIRREDVKTKLMEMEPARSKDRLRMAVLYFLTSIIIAVPTKTGERASPIDDFCVRAASDLTFCKTFPWGRYSFEYMLKSISHTLDHFNGVVPNTQSPWPVPGFCVPLEFLAFEAIPSLRERFIEEKEGSHAGCPRMCKVSFKRTEMKGFTLEQINHVLGTTEVIESIIREKAEEVPLLAEITGVEDDVDKHDVVVDSWMKRLGQGREIRRFEEVYNEDVHARMEA

InterPro domains:
  IPR005048 Domain of unknown function DUF287 [PF03384] (576-626)
  IPR015410 Domain of unknown function DUF1985 [PF09331] (355-491)

Solvent-accessible surface area: 17511 Å² total; per-residue (Å²): 192,150,22,38,146,21,87,87,19,152,27,65,88,4,74,20,76,8,9,78,84,155,12,125,16,21,31,42,5,48,2,43,47,0,37,131,8,9,82,87,13,155,70,96,20,60,107,86,11,74,70,23,0,85,116,0,62,1,2,70,9,1,66,62,11,50,114,48,22,62,27,22,26,23,1,0,0,0,0,0,0,0,2,3,40,30,94,41,141,95,28,18,0,0,0,0,0,0,5,0,0,21,0,4,37,46,0,0,0,0,0,0,1,0,24,2,89,67,49,60,103,121,45,103,89,16,25,70,70,95,1,1,104,128,67,25,186,125,61,95,18,47,32,66,34,0,54,60,64,1,89,130,25,114,34,79,242,72,89,11,8,3,50,0,0,1,0,0,0,0,0,0,0,0,2,0,17,57,117,77,36,133,187,11,36,88,11,42,81,18,0,5,67,0,0,16,55,25,94,29,0,82,85,1,4,0,0,29,35,0,5,69,53,0,26,146,7,4,57,115,2,13,100,90,7,126,15,96,7,63,165,51,155,75,78,37,28,0,15,0,0,0,0,0,0,0,4,0,0,1,4,0,0,44,32,0,72,128,121,1,11,85,134,51,152,62,46,123,56,44,10,0,11,1,3,19,16,18,23,68,231,36,168,101,176,21,8,48,8,139,54,0,7,121,38,0,12,82,22,84,98,20,64,10,37,1,164,61,88,87,72,0,79,91,24,15,73,122,12,27,49,152,152,127,65,127,32,130,141,3,86,9,0,67,17,0,69,129,22,42,70,79,67,77,84,4,90,18,132,112,27,30,78,97,2,15,93,20,23,79,116,123

Foldseek 3Di:
DDDFAFDDFPFWLAALLCLQADAAEAEQAPLQVLVVLQCPQPQHDDPVLVCLQCVQQQNVLSVLFDHPDDFFPLLLVSQLNQWGDFFWLQKTWGQALQFIAIDHLLLLCQARLFFAADFPPPLLPAADQVLVVVQDDPDADALVNLSVCLSVDDDDDDCSSSLSSQLNNCQRHQQHFDADDPCTHGTDPSSNRNSNPSVSSRPGRSSNRLSSNQSVLSVVVSVVQSHHDDNDHDHHYRYGNCRSSSCRSLLFAVLNVVVFKDFDPPFDLQDHNNSGIDTDDDPDSHDTSLRVLVSSALDPRGHRYRDDDPSHPVSSPRRYDDDDDDTDDTVSVVSQCRCVVVVHGGGDNVSSVSSNCSNPPD

Organism: Arabidopsis thaliana (NCBI:txid3702)

Secondary structure (DSSP, 8-state):
--SSPPPPPSEESS-GGGTT----EEEE--HHHHHHHHHT-SSPPPHHHHHHHHT-TTGGGGGGSPTT-----HHHHHHHHTBEE-S-SS-EEEEETTEEEEE-HHHHHHHH----SPPPTTGGG-S-SHHHHTTS-SS---HHHHHHHHHHSPP-SSSHHHHHHHHHHIIIIIS--S--STTPPPPPHHHHHHTT-HHHHHHS-HHHHHHHHHHHHHHHHHHHHTT-----SS-EEEES--HHHHHHHHHH-HHHHHHHEEE-TT--TTS-HHHHEEEPP-SSSS--HHHHHHHHTT-----SSPPP-GGGHHHHHHHS-SSPPP----HHHHHHHHHHHTT-----HHHHHHHHHHHH--